Protein AF-A0A642C5P0-F1 (afdb_monomer_lite)

Structure (mmCIF, N/CA/C/O backbone):
data_AF-A0A642C5P0-F1
#
_entry.id   AF-A0A642C5P0-F1
#
loop_
_atom_site.group_PDB
_atom_site.id
_atom_site.type_symbol
_atom_site.label_atom_id
_atom_site.label_alt_id
_atom_site.label_comp_id
_atom_site.label_asym_id
_atom_site.label_entity_id
_atom_site.label_seq_id
_atom_site.pdbx_PDB_ins_code
_atom_site.Cartn_x
_atom_site.Cartn_y
_atom_site.Cartn_z
_atom_site.occupancy
_atom_site.B_iso_or_equiv
_atom_site.auth_seq_id
_atom_site.auth_comp_id
_atom_site.auth_asym_id
_atom_site.auth_atom_id
_atom_site.pdbx_PDB_model_num
ATOM 1 N N . SER A 1 1 ? 0.209 -13.883 17.498 1.00 39.22 1 SER A N 1
ATOM 2 C CA . SER A 1 1 ? -0.940 -13.313 18.229 1.00 39.22 1 SER A CA 1
ATOM 3 C C . SER A 1 1 ? -0.405 -12.380 19.302 1.00 39.22 1 SER A C 1
ATOM 5 O O . SER A 1 1 ? 0.458 -12.791 20.064 1.00 39.22 1 SER A O 1
ATOM 7 N N . ILE A 1 2 ? -0.845 -11.118 19.342 1.00 36.25 2 ILE A N 1
ATOM 8 C CA . ILE A 1 2 ? -0.625 -10.287 20.532 1.00 36.25 2 ILE A CA 1
ATOM 9 C C . ILE A 1 2 ? -1.697 -10.728 21.520 1.00 36.25 2 ILE A C 1
ATOM 11 O O . ILE A 1 2 ? -2.869 -10.404 21.349 1.00 36.25 2 ILE A O 1
ATOM 15 N N . THR A 1 3 ? -1.318 -11.522 22.512 1.00 39.06 3 THR A N 1
ATOM 16 C CA . THR A 1 3 ? -2.175 -11.730 23.674 1.00 39.06 3 THR A CA 1
ATOM 17 C C . THR A 1 3 ? -1.984 -10.494 24.541 1.00 39.06 3 THR A C 1
ATOM 19 O O . THR A 1 3 ? -0.989 -10.401 25.256 1.00 39.06 3 THR A O 1
ATOM 22 N N . LEU A 1 4 ? -2.885 -9.512 24.434 1.00 48.19 4 LEU A N 1
ATOM 23 C CA . LEU A 1 4 ? -3.001 -8.434 25.421 1.00 48.19 4 LEU A CA 1
ATOM 24 C C . LEU A 1 4 ? -3.432 -9.098 26.738 1.00 48.19 4 LEU A C 1
ATOM 26 O O . LEU A 1 4 ? -4.619 -9.179 27.035 1.00 48.19 4 LEU A O 1
ATOM 30 N N . LYS A 1 5 ? -2.477 -9.682 27.472 1.00 42.78 5 LYS A N 1
ATOM 31 C CA . LYS A 1 5 ? -2.730 -10.513 28.661 1.00 42.78 5 LYS A CA 1
ATOM 32 C C . LYS A 1 5 ? -3.413 -9.743 29.803 1.00 42.78 5 LYS A C 1
ATOM 34 O O . LYS A 1 5 ? -3.946 -10.384 30.706 1.00 42.78 5 LYS A O 1
ATOM 39 N N . ASP A 1 6 ? -3.484 -8.413 29.719 1.00 49.09 6 ASP A N 1
ATOM 40 C CA . ASP A 1 6 ? -3.749 -7.559 30.880 1.00 49.09 6 ASP A CA 1
ATOM 41 C C . ASP A 1 6 ? -4.979 -6.644 30.755 1.00 49.09 6 ASP A C 1
ATOM 43 O O . ASP A 1 6 ? -5.272 -5.890 31.681 1.00 49.09 6 ASP A O 1
ATOM 47 N N . LEU A 1 7 ? -5.750 -6.704 29.661 1.00 61.31 7 LEU A N 1
ATOM 48 C CA . LEU A 1 7 ? -6.973 -5.896 29.534 1.00 61.31 7 LEU A CA 1
ATOM 49 C C . LEU A 1 7 ? -8.180 -6.662 30.092 1.00 61.31 7 LEU A C 1
ATOM 51 O O . LEU A 1 7 ? -8.946 -7.297 29.368 1.00 61.31 7 LEU A O 1
ATOM 55 N N . LYS A 1 8 ? -8.316 -6.618 31.419 1.00 67.44 8 LYS A N 1
ATOM 56 C CA . LYS A 1 8 ? -9.476 -7.131 32.157 1.00 67.44 8 LYS A CA 1
ATOM 57 C C . LYS A 1 8 ? -10.321 -5.963 32.648 1.00 67.44 8 LYS A C 1
ATOM 59 O O . LYS A 1 8 ? -9.793 -4.989 33.175 1.00 67.44 8 LYS A O 1
ATOM 64 N N . PHE A 1 9 ? -11.637 -6.079 32.520 1.00 71.56 9 PHE A N 1
ATOM 65 C CA . PHE A 1 9 ? -12.572 -5.159 33.156 1.00 71.56 9 PHE A CA 1
ATOM 66 C C . PHE A 1 9 ? -13.732 -5.943 33.759 1.00 71.56 9 PHE A C 1
ATOM 68 O O . PHE A 1 9 ? -14.179 -6.949 33.209 1.00 71.56 9 PHE A O 1
ATOM 75 N N . VAL A 1 10 ? -14.225 -5.465 34.896 1.00 75.12 10 VAL A N 1
ATOM 76 C CA . VAL A 1 10 ? -15.425 -5.990 35.546 1.00 75.12 10 VAL A CA 1
ATOM 77 C C . VAL A 1 10 ? -16.519 -4.954 35.356 1.00 75.12 10 VAL A C 1
ATOM 79 O O . VAL A 1 10 ? -16.329 -3.780 35.666 1.00 75.12 10 VAL A O 1
ATOM 82 N N . THR A 1 11 ? -17.667 -5.368 34.823 1.00 75.00 11 THR A N 1
ATOM 83 C CA . THR A 1 11 ? -18.791 -4.458 34.594 1.00 75.00 11 THR A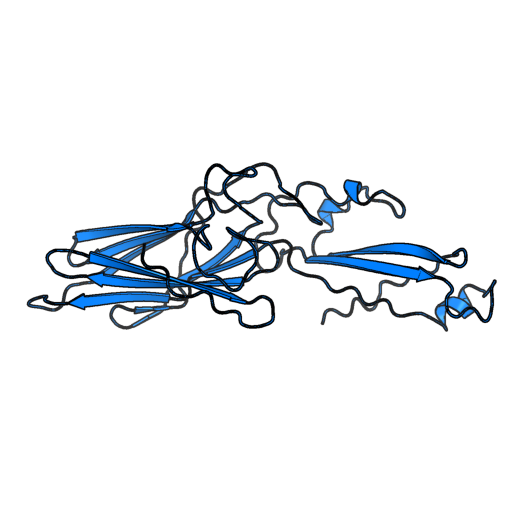 CA 1
ATOM 84 C C . THR A 1 11 ? -20.114 -5.080 35.010 1.00 75.00 11 THR A C 1
ATOM 86 O O . THR A 1 11 ? -20.328 -6.285 34.871 1.00 75.00 11 THR A O 1
ATOM 89 N N . LYS A 1 12 ? -21.019 -4.237 35.513 1.00 77.94 12 LYS A N 1
ATOM 90 C CA . LYS A 1 12 ? -22.416 -4.604 35.745 1.00 77.94 12 LYS A CA 1
ATOM 91 C C . LYS A 1 12 ? -23.184 -4.425 34.441 1.00 77.94 12 LYS A C 1
ATOM 93 O O . LYS A 1 12 ? -23.087 -3.381 33.797 1.00 77.94 12 LYS A O 1
ATOM 98 N N . TYR A 1 13 ? -24.001 -5.404 34.079 1.00 76.06 13 TYR A N 1
ATOM 99 C CA . TYR A 1 13 ? -24.817 -5.348 32.870 1.00 76.06 13 TYR A CA 1
ATOM 100 C C . TYR A 1 13 ? -26.277 -5.705 33.161 1.00 76.06 13 TYR A C 1
ATOM 102 O O . TYR A 1 13 ? -26.597 -6.322 34.172 1.00 76.06 13 TYR A O 1
ATOM 110 N N . LYS A 1 14 ? -27.172 -5.301 32.254 1.00 78.56 14 LYS A N 1
ATOM 111 C CA . LYS A 1 14 ? -28.553 -5.800 32.200 1.00 78.56 14 LYS A CA 1
ATOM 112 C C . LYS A 1 14 ? -28.615 -6.950 31.196 1.00 78.56 14 LYS A C 1
ATOM 114 O O . LYS A 1 14 ? -27.940 -6.877 30.169 1.00 78.56 14 LYS A O 1
ATOM 119 N N . THR A 1 15 ? -29.405 -7.984 31.470 1.00 79.38 15 THR A N 1
ATOM 120 C CA . THR A 1 15 ? -29.621 -9.107 30.543 1.00 79.38 15 THR A CA 1
ATOM 121 C C . THR A 1 15 ? -30.049 -8.599 29.167 1.00 79.38 15 THR A C 1
ATOM 123 O O . THR A 1 15 ? -30.800 -7.627 29.072 1.00 79.38 15 THR A O 1
ATOM 126 N N . ASN A 1 16 ? -29.550 -9.230 28.102 1.00 80.25 16 ASN A N 1
ATOM 127 C CA . ASN A 1 16 ? -29.759 -8.849 26.700 1.00 80.25 16 ASN A CA 1
ATOM 128 C C . ASN A 1 16 ? -29.191 -7.478 26.303 1.00 80.25 16 ASN A C 1
ATOM 130 O O . ASN A 1 16 ? -29.370 -7.043 25.161 1.00 80.25 16 ASN A O 1
ATOM 134 N N . ARG A 1 17 ? -28.455 -6.793 27.191 1.00 82.81 17 ARG A N 1
ATOM 135 C CA . ARG A 1 17 ? -27.724 -5.586 26.807 1.00 82.81 17 ARG A CA 1
ATOM 136 C C . ARG A 1 17 ? -26.622 -5.963 25.824 1.00 82.81 17 ARG A C 1
ATOM 138 O O . ARG A 1 17 ? -25.809 -6.848 26.082 1.00 82.81 17 ARG A O 1
ATOM 145 N N . THR A 1 18 ? -26.591 -5.244 24.711 1.00 84.25 18 THR A N 1
ATOM 146 C CA . THR A 1 18 ? -25.486 -5.287 23.759 1.00 84.25 18 THR A CA 1
ATOM 147 C C . THR A 1 18 ? -24.465 -4.208 24.120 1.00 84.25 18 THR A C 1
ATOM 149 O O . THR A 1 18 ? -24.857 -3.075 24.404 1.00 84.25 18 THR A O 1
ATOM 152 N N . LEU A 1 19 ? -23.178 -4.545 24.077 1.00 83.75 19 LEU A N 1
ATOM 153 C CA . LEU A 1 19 ? -22.081 -3.585 23.964 1.00 83.75 19 LEU A CA 1
ATOM 154 C C . LEU A 1 19 ? -21.285 -3.858 22.691 1.00 83.75 19 LEU A C 1
ATOM 156 O O . LEU A 1 19 ? -21.206 -4.997 22.232 1.00 83.75 19 LEU A O 1
ATOM 160 N N . GLU A 1 20 ? -20.665 -2.815 22.158 1.00 86.62 20 GLU A N 1
ATOM 161 C CA . GLU A 1 20 ? -19.636 -2.941 21.137 1.00 86.62 20 GLU A CA 1
ATOM 162 C C . GLU A 1 20 ? -18.280 -2.642 21.774 1.00 86.62 20 GLU A C 1
ATOM 164 O O . GLU A 1 20 ? -18.105 -1.626 22.449 1.00 86.62 20 GLU A O 1
ATOM 169 N N . ALA A 1 21 ? -17.344 -3.575 21.631 1.00 85.56 21 ALA A N 1
ATOM 170 C CA . ALA A 1 21 ? -15.976 -3.396 22.085 1.00 85.56 21 ALA A CA 1
ATOM 171 C C . ALA A 1 21 ? -15.113 -3.030 20.884 1.00 85.56 21 ALA A C 1
ATOM 173 O O . ALA A 1 21 ? -15.052 -3.792 19.922 1.00 85.56 21 ALA A O 1
ATOM 174 N N . HIS A 1 22 ? -14.429 -1.894 20.970 1.00 88.19 22 HIS A N 1
ATOM 175 C CA . HIS A 1 22 ? -13.486 -1.423 19.964 1.00 88.19 22 HIS A CA 1
ATOM 176 C C . HIS A 1 22 ? -12.061 -1.557 20.503 1.00 88.19 22 HIS A C 1
ATOM 178 O O . HIS A 1 22 ? -11.780 -1.165 21.637 1.00 88.19 22 HIS A O 1
ATOM 184 N N . VAL A 1 23 ? -11.157 -2.106 19.695 1.00 86.19 23 VAL A N 1
ATOM 185 C CA . VAL A 1 23 ? -9.745 -2.290 20.041 1.00 86.19 23 VAL A CA 1
ATOM 186 C C . VAL A 1 23 ? -8.896 -1.519 19.048 1.00 86.19 23 VAL A C 1
ATOM 188 O O . VAL A 1 23 ? -9.015 -1.709 17.839 1.00 86.19 23 VAL A O 1
ATOM 191 N N . VAL A 1 24 ? -8.009 -0.679 19.575 1.00 87.81 24 VAL A N 1
ATOM 192 C CA . VAL A 1 24 ? -7.016 0.067 18.803 1.00 87.81 24 VAL A CA 1
ATOM 193 C C . VAL A 1 24 ? -5.634 -0.284 19.328 1.00 87.81 24 VAL A C 1
ATOM 195 O O . VAL A 1 24 ? -5.377 -0.191 20.525 1.00 87.81 24 VAL A O 1
ATOM 198 N N . ILE A 1 25 ? -4.736 -0.680 18.432 1.00 85.88 25 ILE A N 1
ATOM 199 C CA . ILE A 1 25 ? -3.339 -0.997 18.749 1.00 85.88 25 ILE A CA 1
ATOM 200 C C . ILE A 1 25 ? -2.453 0.049 18.080 1.00 85.88 25 ILE A C 1
ATOM 202 O O . ILE A 1 25 ? -2.730 0.444 16.949 1.00 85.88 25 ILE A O 1
ATOM 206 N N . ASN A 1 26 ? -1.401 0.489 18.777 1.00 87.44 26 ASN A N 1
ATOM 207 C CA . ASN A 1 26 ? -0.462 1.533 18.337 1.00 87.44 26 ASN A CA 1
ATOM 208 C C . ASN A 1 26 ? -1.112 2.907 18.067 1.00 87.44 26 ASN A C 1
ATOM 210 O O . ASN A 1 26 ? -0.526 3.753 17.402 1.00 87.44 26 ASN A O 1
ATOM 214 N N . GLY A 1 27 ? -2.314 3.153 18.602 1.00 86.56 27 GLY A N 1
ATOM 215 C CA . GLY A 1 27 ? -3.077 4.385 18.379 1.00 86.56 27 GLY A CA 1
ATOM 216 C C . GLY A 1 27 ? -3.185 5.317 19.586 1.00 86.56 27 GLY A C 1
ATOM 217 O O . GLY A 1 27 ? -3.984 6.243 19.535 1.00 86.56 27 GLY A O 1
ATOM 218 N N . ASN A 1 28 ? -2.422 5.102 20.667 1.00 84.50 28 ASN A N 1
ATOM 219 C CA . ASN A 1 28 ? -2.623 5.770 21.969 1.00 84.50 28 ASN A CA 1
ATOM 220 C C . ASN A 1 28 ? -2.743 7.301 21.886 1.00 84.50 28 ASN A C 1
ATOM 222 O O . ASN A 1 28 ? -3.517 7.902 22.627 1.00 84.50 28 ASN A O 1
ATOM 226 N N . GLN A 1 29 ? -2.006 7.942 20.977 1.00 86.56 29 GLN A N 1
ATOM 227 C CA . GLN A 1 29 ? -2.064 9.394 20.793 1.00 86.56 29 GLN A CA 1
ATOM 228 C C . GLN A 1 29 ? -3.427 9.906 20.300 1.00 86.56 29 GLN A C 1
ATOM 230 O O . GLN A 1 29 ? -3.787 11.037 20.613 1.00 86.56 29 GLN A O 1
ATOM 235 N N . PHE A 1 30 ? -4.188 9.068 19.593 1.00 87.38 30 PHE A N 1
ATOM 236 C CA . PHE A 1 30 ? -5.521 9.363 19.058 1.00 87.38 30 PHE A CA 1
ATOM 237 C C . PHE A 1 30 ? -6.651 8.957 20.010 1.00 87.38 30 PHE A C 1
ATOM 239 O O . PHE A 1 30 ? -7.813 9.225 19.734 1.00 87.38 30 PHE A O 1
ATOM 246 N N . LEU A 1 31 ? -6.317 8.312 21.132 1.00 86.25 31 LEU A N 1
ATOM 247 C CA . LEU A 1 31 ? -7.282 7.897 22.154 1.00 86.25 31 LEU A CA 1
ATOM 248 C C . LEU A 1 31 ? -7.379 8.895 23.313 1.00 86.25 31 LEU A C 1
ATOM 250 O O . LEU A 1 31 ? -8.116 8.669 24.272 1.00 86.25 31 LEU A O 1
ATOM 254 N N . LYS A 1 32 ? -6.628 10.002 23.252 1.00 84.94 32 LYS A N 1
ATOM 255 C CA . LYS A 1 32 ? -6.706 11.063 24.257 1.00 84.94 32 LYS A CA 1
ATOM 256 C C . LYS A 1 32 ? -8.127 11.629 24.269 1.00 84.94 32 LYS A C 1
ATOM 258 O O . LYS A 1 32 ? -8.648 12.002 23.225 1.00 84.94 32 LYS A O 1
ATOM 263 N N . ASN A 1 33 ? -8.714 11.731 25.459 1.00 85.31 33 ASN A N 1
ATOM 264 C CA . ASN A 1 33 ? -10.063 12.259 25.695 1.00 85.31 33 ASN A CA 1
ATOM 265 C C . ASN A 1 33 ? -11.218 11.389 25.167 1.00 85.31 33 ASN A C 1
ATOM 267 O O . ASN A 1 33 ? -12.334 11.889 25.068 1.00 85.31 33 ASN A O 1
ATOM 271 N N . ILE A 1 34 ? -10.973 10.111 24.865 1.00 87.38 34 ILE A N 1
ATOM 272 C CA . ILE A 1 34 ? -12.045 9.138 24.628 1.00 87.38 34 ILE A CA 1
ATOM 273 C C . ILE A 1 34 ? -12.338 8.413 25.942 1.00 87.38 34 ILE A C 1
ATOM 275 O O . ILE A 1 34 ? -11.450 7.798 26.536 1.00 87.38 34 ILE A O 1
ATOM 279 N N . ASN A 1 35 ? -13.589 8.471 26.383 1.00 85.06 35 ASN A N 1
ATOM 280 C CA . ASN A 1 35 ? -14.072 7.814 27.587 1.00 85.06 35 ASN A CA 1
ATOM 281 C C . ASN A 1 35 ? -14.885 6.562 27.248 1.00 85.06 35 ASN A C 1
ATOM 283 O O . ASN A 1 35 ? -15.482 6.422 26.178 1.00 85.06 35 ASN A O 1
ATOM 287 N N . ILE A 1 36 ? -14.959 5.639 28.208 1.00 80.56 36 ILE A N 1
ATOM 288 C CA . ILE A 1 36 ? -15.874 4.501 28.110 1.00 80.56 36 ILE A CA 1
ATOM 289 C C . ILE A 1 36 ? -17.311 5.031 28.082 1.00 80.56 36 ILE A C 1
ATOM 291 O O . ILE A 1 36 ? -17.745 5.705 29.014 1.00 80.56 36 ILE A O 1
ATOM 295 N N . GLY A 1 37 ? -18.057 4.659 27.043 1.00 80.75 37 GLY A N 1
ATOM 296 C CA . GLY A 1 37 ? -19.442 5.087 26.839 1.00 80.75 37 GLY A CA 1
ATOM 297 C C . GLY A 1 37 ? -19.607 6.206 25.813 1.00 80.75 37 GLY A C 1
ATOM 298 O O . GLY A 1 37 ? -20.744 6.489 25.440 1.00 80.75 37 GLY A O 1
ATOM 299 N N . ASP A 1 38 ? -18.510 6.784 25.317 1.00 87.75 38 ASP A N 1
ATOM 300 C CA . ASP A 1 38 ? -18.563 7.704 24.185 1.00 87.75 38 ASP A CA 1
ATOM 301 C C . ASP A 1 38 ? -19.047 6.990 22.914 1.00 87.75 38 ASP A C 1
ATOM 303 O O . ASP A 1 38 ? -18.891 5.777 22.739 1.00 87.75 38 ASP A O 1
ATOM 307 N N . ALA A 1 39 ? -19.646 7.759 22.004 1.00 88.12 39 ALA A N 1
ATOM 308 C CA . ALA A 1 39 ? -20.067 7.249 20.706 1.00 88.12 39 ALA A CA 1
ATOM 309 C C . ALA A 1 39 ? -18.855 6.850 19.846 1.00 88.12 39 ALA A C 1
ATOM 311 O O . ALA A 1 39 ? -17.801 7.481 19.911 1.00 88.12 39 ALA A O 1
ATOM 312 N N . GLN A 1 40 ? -19.029 5.875 18.946 1.00 88.50 40 GLN A N 1
ATOM 313 C CA . GLN A 1 40 ? -17.989 5.455 17.992 1.00 88.50 40 GLN A CA 1
ATOM 314 C C . GLN A 1 40 ? -17.418 6.628 17.173 1.00 88.50 40 GLN A C 1
ATOM 316 O O . GLN A 1 40 ? -16.249 6.609 16.790 1.00 88.50 40 GLN A O 1
ATOM 321 N N . SER A 1 41 ? -18.205 7.677 16.920 1.00 88.31 41 SER A N 1
ATOM 322 C CA . SER A 1 41 ? -17.740 8.884 16.226 1.00 88.31 41 SER A CA 1
ATOM 323 C C . SER A 1 41 ? -16.601 9.604 16.956 1.00 88.31 41 SER A C 1
ATOM 325 O O . SER A 1 41 ? -15.753 10.192 16.291 1.00 88.31 41 SER A O 1
ATOM 327 N N . ALA A 1 42 ? -16.524 9.506 18.288 1.00 89.00 42 ALA A N 1
ATOM 328 C CA . ALA A 1 42 ? -15.397 10.023 19.061 1.00 89.00 42 ALA A CA 1
ATOM 329 C C . ALA A 1 42 ? -14.092 9.275 18.746 1.00 89.00 42 ALA A C 1
ATOM 331 O O . ALA A 1 42 ? -13.020 9.861 18.853 1.00 89.00 42 ALA A O 1
ATOM 332 N N . LEU A 1 43 ? -14.177 8.011 18.316 1.00 88.25 43 LEU A N 1
ATOM 333 C CA . LEU A 1 43 ? -13.036 7.216 17.866 1.00 88.25 43 LEU A CA 1
ATOM 334 C C . LEU A 1 43 ? -12.720 7.411 16.378 1.00 88.25 43 LEU A C 1
ATOM 336 O O . LEU A 1 43 ? -11.560 7.332 15.976 1.00 88.25 43 LEU A O 1
ATOM 340 N N . ASN A 1 44 ? -13.733 7.667 15.550 1.00 88.12 44 ASN A N 1
ATOM 341 C CA . ASN A 1 44 ? -13.584 7.776 14.099 1.00 88.12 44 ASN A CA 1
ATOM 342 C C . ASN A 1 44 ? -13.053 9.149 13.640 1.00 88.12 44 ASN A C 1
ATOM 344 O O . ASN A 1 44 ? -13.594 9.778 12.726 1.00 88.12 44 ASN A O 1
ATOM 348 N N . GLN A 1 45 ? -12.005 9.628 14.306 1.00 85.12 45 GLN A N 1
ATOM 349 C CA . GLN A 1 45 ? -11.340 10.886 13.989 1.00 85.12 45 GLN A CA 1
ATOM 350 C C . GLN A 1 45 ? -10.301 10.695 12.884 1.00 85.12 45 GLN A C 1
ATOM 352 O O . GLN A 1 45 ? -9.812 9.588 12.635 1.00 85.12 45 GLN A O 1
ATOM 357 N N . GLN A 1 46 ? -9.951 11.802 12.230 1.00 88.50 46 GLN A N 1
ATOM 358 C CA . GLN A 1 46 ? -8.849 11.819 11.282 1.00 88.50 46 GLN A CA 1
ATOM 359 C C . GLN A 1 46 ? -7.528 11.527 11.998 1.00 88.50 46 GLN A C 1
ATOM 361 O O . GLN A 1 46 ? -7.195 12.153 13.004 1.00 88.50 46 GLN A O 1
ATOM 366 N N . ILE A 1 47 ? -6.753 10.621 11.420 1.00 90.19 47 ILE A N 1
ATOM 367 C CA . ILE A 1 47 ? -5.383 10.310 11.820 1.00 90.19 47 ILE A CA 1
ATOM 368 C C . ILE A 1 47 ? -4.423 10.750 10.720 1.00 90.19 47 ILE A C 1
ATOM 370 O O . ILE A 1 47 ? -4.794 10.800 9.549 1.00 90.19 47 ILE A O 1
ATOM 374 N N . SER A 1 48 ? -3.194 11.080 11.100 1.00 88.69 48 SER A N 1
ATOM 375 C CA . SER A 1 48 ? -2.117 11.437 10.177 1.00 88.69 48 SER A CA 1
ATOM 376 C C . SER A 1 48 ? -0.801 10.844 10.678 1.00 88.69 48 SER A C 1
ATOM 378 O O . SER A 1 48 ? -0.604 10.722 11.891 1.00 88.69 48 SER A O 1
ATOM 380 N N . GLY A 1 49 ? 0.095 10.471 9.765 1.00 83.44 49 GLY A N 1
ATOM 381 C CA . GLY A 1 49 ? 1.342 9.782 10.114 1.00 83.44 49 GLY A CA 1
ATOM 382 C C . GLY A 1 49 ? 1.124 8.308 10.473 1.00 83.44 49 GLY A C 1
ATOM 383 O O . GLY A 1 49 ? 0.228 7.681 9.928 1.00 83.44 49 GLY A O 1
ATOM 384 N N . CYS A 1 50 ? 1.958 7.731 11.351 1.00 87.38 50 CYS A N 1
ATOM 385 C CA . CYS A 1 50 ? 1.901 6.305 11.737 1.00 87.38 50 CYS A CA 1
ATOM 386 C C . CYS A 1 50 ? 2.044 5.319 10.558 1.00 87.38 50 CYS A C 1
ATOM 388 O O . CYS A 1 50 ? 1.479 4.226 10.571 1.00 87.38 50 CYS A O 1
ATOM 390 N N . LEU A 1 51 ? 2.820 5.710 9.542 1.00 88.62 51 LEU A N 1
ATOM 391 C CA . LEU A 1 51 ? 3.082 4.950 8.312 1.00 88.62 51 LEU A CA 1
ATOM 392 C C . LEU A 1 51 ? 4.508 4.366 8.276 1.00 88.62 51 LEU A C 1
ATOM 394 O O . LEU A 1 51 ? 5.081 4.161 7.207 1.00 88.62 51 LEU A O 1
ATOM 398 N N . SER A 1 52 ? 5.093 4.097 9.446 1.00 87.19 52 SER A N 1
ATOM 399 C CA . SER A 1 52 ? 6.285 3.255 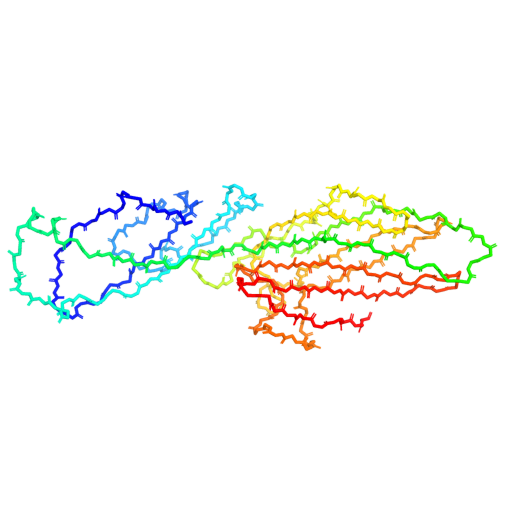9.599 1.00 87.19 52 SER A CA 1
ATOM 400 C C . SER A 1 52 ? 5.889 1.879 10.134 1.00 87.19 52 SER A C 1
ATOM 402 O O . SER A 1 52 ? 4.886 1.741 10.834 1.00 87.19 52 SER A O 1
ATOM 404 N N . ALA A 1 53 ? 6.675 0.849 9.810 1.00 84.75 53 ALA A N 1
ATOM 405 C CA . ALA A 1 53 ? 6.343 -0.548 10.106 1.00 84.75 53 ALA A CA 1
ATOM 406 C C . ALA A 1 53 ? 6.068 -0.828 11.600 1.00 84.75 53 ALA A C 1
ATOM 408 O O . ALA A 1 53 ? 5.259 -1.693 11.931 1.00 84.75 53 ALA A O 1
ATOM 409 N N . ASP A 1 54 ? 6.716 -0.084 12.495 1.00 85.31 54 ASP A N 1
ATOM 410 C CA . ASP A 1 54 ? 6.590 -0.164 13.952 1.00 85.31 54 ASP A CA 1
ATOM 411 C C . ASP A 1 54 ? 5.456 0.700 14.535 1.00 85.31 54 ASP A C 1
ATOM 413 O O . ASP A 1 54 ? 5.063 0.501 15.683 1.00 85.31 54 ASP A O 1
ATOM 417 N N . GLN A 1 55 ? 4.888 1.618 13.748 1.00 89.75 55 GLN A N 1
ATOM 418 C CA . GLN A 1 55 ? 3.837 2.549 14.180 1.00 89.75 55 GLN A CA 1
ATOM 419 C C . GLN A 1 55 ? 2.460 2.250 13.581 1.00 89.75 55 GLN A C 1
ATOM 421 O O . GLN A 1 55 ? 1.495 2.936 13.916 1.00 89.75 55 GLN A O 1
ATOM 426 N N . LEU A 1 56 ? 2.341 1.236 12.716 1.00 89.62 56 LEU A N 1
ATOM 427 C CA . LEU A 1 56 ? 1.078 0.927 12.045 1.00 89.62 56 LEU A CA 1
ATOM 428 C C . LEU A 1 56 ? -0.040 0.657 13.055 1.00 89.62 56 LEU A C 1
ATOM 430 O O . LEU A 1 56 ? 0.048 -0.258 13.882 1.00 89.62 56 LEU A O 1
ATOM 434 N N . ILE A 1 57 ? -1.120 1.422 12.919 1.00 91.44 57 ILE A N 1
ATOM 435 C CA . ILE A 1 57 ? -2.322 1.279 13.736 1.00 91.44 57 ILE A CA 1
ATOM 436 C C . ILE A 1 57 ? -3.101 0.053 13.271 1.00 91.44 57 ILE A C 1
ATOM 438 O O . ILE A 1 57 ? -3.228 -0.207 12.068 1.00 91.44 57 ILE A O 1
ATOM 442 N N . LYS A 1 58 ? -3.649 -0.683 14.238 1.00 89.81 58 LYS A N 1
ATOM 443 C CA . LYS A 1 58 ? -4.636 -1.735 13.982 1.00 89.81 58 LYS A CA 1
ATOM 444 C C . LYS A 1 58 ? -5.938 -1.402 14.675 1.00 89.81 58 LYS A C 1
ATOM 446 O O . LYS A 1 58 ? -5.918 -0.885 15.791 1.00 89.81 58 LYS A O 1
ATOM 451 N N . TYR A 1 59 ? -7.037 -1.754 14.031 1.00 90.62 59 TYR A N 1
ATOM 452 C CA . TYR A 1 59 ? -8.379 -1.553 14.544 1.00 90.62 59 TYR A CA 1
ATOM 453 C C . TYR A 1 59 ? -9.217 -2.816 14.370 1.00 90.62 59 TYR A C 1
ATOM 455 O O . TYR A 1 59 ? -9.033 -3.576 13.419 1.00 90.62 59 TYR A O 1
ATOM 463 N N . GLY A 1 60 ? -10.144 -3.029 15.295 1.00 88.06 60 GLY A N 1
ATOM 464 C CA . GLY A 1 60 ? -11.218 -3.994 15.147 1.00 88.06 60 GLY A CA 1
ATOM 465 C C . GLY A 1 60 ? -12.305 -3.766 16.182 1.00 88.06 60 GLY A C 1
ATOM 466 O O . GLY A 1 60 ? -12.064 -3.148 17.223 1.00 88.06 60 GLY A O 1
ATOM 467 N N . SER A 1 61 ? -13.497 -4.286 15.913 1.00 90.06 61 SER A N 1
ATOM 468 C CA . SER A 1 61 ? -14.589 -4.294 16.879 1.00 90.06 61 SER A CA 1
ATOM 469 C C . SER A 1 61 ? -15.266 -5.656 16.973 1.00 90.06 61 SER A C 1
ATOM 471 O O . SER A 1 61 ? -15.092 -6.534 16.125 1.00 90.06 61 SER A O 1
ATOM 473 N N . THR A 1 62 ? -15.995 -5.870 18.065 1.00 88.12 62 THR A N 1
ATOM 474 C CA . THR A 1 62 ? -16.868 -7.032 18.220 1.00 88.12 62 THR A CA 1
ATOM 475 C C . THR A 1 62 ? -18.098 -6.675 19.037 1.00 88.12 62 THR A C 1
ATOM 477 O O . THR A 1 62 ? -18.054 -5.838 19.944 1.00 88.12 62 THR A O 1
ATOM 480 N N . ARG A 1 63 ? -19.203 -7.355 18.740 1.00 88.75 63 ARG A N 1
ATOM 481 C CA . ARG A 1 63 ? -20.465 -7.198 19.454 1.00 88.75 63 ARG A CA 1
ATOM 482 C C . ARG A 1 63 ? -20.550 -8.216 20.585 1.00 88.75 63 ARG A C 1
ATOM 484 O O . ARG A 1 63 ? -20.523 -9.422 20.353 1.00 88.75 63 ARG A O 1
ATOM 491 N N . ILE A 1 64 ? -20.729 -7.726 21.804 1.00 83.50 64 ILE A N 1
ATOM 492 C CA . ILE A 1 64 ? -20.909 -8.536 23.007 1.00 83.50 64 ILE A CA 1
ATOM 493 C C . ILE A 1 64 ? -22.378 -8.451 23.408 1.00 83.50 64 ILE A C 1
ATOM 495 O O . ILE A 1 64 ? -22.909 -7.363 23.626 1.00 83.50 64 ILE A O 1
ATOM 499 N N . VAL A 1 65 ? -23.044 -9.599 23.520 1.00 82.88 65 VAL A N 1
ATOM 500 C CA . VAL A 1 65 ? -24.408 -9.682 24.056 1.00 82.88 65 VAL A CA 1
ATOM 501 C C . VAL A 1 65 ? -24.331 -10.324 25.425 1.00 82.88 65 VAL A C 1
ATOM 503 O O . VAL A 1 65 ? -23.981 -11.496 25.544 1.00 82.88 65 VAL A O 1
ATOM 506 N N . PHE A 1 66 ? -24.655 -9.559 26.461 1.00 78.62 66 PHE A N 1
ATOM 507 C CA . PHE A 1 66 ? -24.612 -10.086 27.811 1.00 78.62 66 PHE A CA 1
ATOM 508 C C . PHE A 1 66 ? -25.854 -10.899 28.156 1.00 78.62 66 PHE A C 1
ATOM 510 O O . PHE A 1 66 ? -26.981 -10.531 27.821 1.00 78.62 66 PHE A O 1
ATOM 517 N N . GLY A 1 67 ? -25.634 -11.953 28.937 1.00 68.25 67 GLY A N 1
ATOM 518 C CA . GLY A 1 67 ? -26.699 -12.615 29.667 1.00 68.25 67 GLY A CA 1
ATOM 519 C C . GLY A 1 67 ? -27.436 -13.732 28.937 1.00 68.25 67 GLY A C 1
ATOM 520 O O . GLY A 1 67 ? -28.574 -14.014 29.296 1.00 68.25 67 GLY A O 1
ATOM 521 N N . LYS A 1 68 ? -26.811 -14.369 27.939 1.00 65.31 68 LYS A N 1
ATOM 522 C CA . LYS A 1 68 ? -27.372 -15.593 27.344 1.00 65.31 68 LYS A CA 1
ATOM 523 C C . LYS A 1 68 ? -27.293 -16.805 28.288 1.00 65.31 68 LYS A C 1
ATOM 525 O O . LYS A 1 68 ? -28.188 -17.634 28.235 1.00 65.31 68 LYS A O 1
ATOM 530 N N . ASP A 1 69 ? -26.324 -16.822 29.213 1.00 59.56 69 ASP A N 1
ATOM 531 C CA . ASP A 1 69 ? -26.051 -17.940 30.136 1.00 59.56 69 ASP A CA 1
ATOM 532 C C . ASP A 1 69 ? -25.881 -17.462 31.601 1.00 59.56 69 ASP A C 1
ATOM 534 O O . ASP A 1 69 ? -24.835 -17.654 32.221 1.00 59.56 69 ASP A O 1
ATOM 538 N N . ILE A 1 70 ? -26.873 -16.759 32.171 1.00 62.34 70 ILE A N 1
ATOM 539 C CA . ILE A 1 70 ? -26.784 -16.259 33.562 1.00 62.34 70 ILE A CA 1
ATOM 540 C C . ILE A 1 70 ? -27.267 -17.322 34.552 1.00 62.34 70 ILE A C 1
ATOM 542 O O . ILE A 1 70 ? -28.458 -17.609 34.622 1.00 62.34 70 ILE A O 1
ATOM 546 N N . THR A 1 71 ? -26.364 -17.823 35.395 1.00 65.00 71 THR A N 1
ATOM 547 C CA . THR A 1 71 ? -26.701 -18.663 36.562 1.00 65.00 71 THR A CA 1
ATOM 548 C C . THR A 1 71 ? -26.773 -17.869 37.872 1.00 65.00 71 THR A C 1
ATOM 550 O O . THR A 1 71 ? -27.473 -18.271 38.797 1.00 65.00 71 THR A O 1
ATOM 553 N N . ASN A 1 72 ? -26.101 -16.713 37.957 1.00 67.75 72 ASN A N 1
ATOM 554 C CA . ASN A 1 72 ? -26.125 -15.814 39.113 1.00 67.75 72 ASN A CA 1
ATOM 555 C C . ASN A 1 72 ? -26.207 -14.350 38.651 1.00 67.75 72 ASN A C 1
ATOM 557 O O . ASN A 1 72 ? -25.306 -13.853 37.981 1.00 67.75 72 ASN A O 1
ATOM 561 N N . SER A 1 73 ? -27.286 -13.656 39.021 1.00 70.38 73 SER A N 1
ATOM 562 C CA . SER A 1 73 ? -27.559 -12.280 38.574 1.00 70.38 73 SER A CA 1
ATOM 563 C C . SER A 1 73 ? -26.784 -11.204 39.353 1.00 70.38 73 SER A C 1
ATOM 565 O O . SER A 1 73 ? -26.761 -10.050 38.928 1.00 70.38 73 SER A O 1
ATOM 567 N N . TYR A 1 74 ? -26.138 -11.562 40.472 1.00 74.81 74 TYR A N 1
ATOM 568 C CA . TYR A 1 74 ? -25.425 -10.623 41.351 1.00 74.81 74 TYR A CA 1
ATOM 569 C C . TYR A 1 74 ? -24.127 -11.220 41.933 1.00 74.81 74 TYR A C 1
ATOM 571 O O . TYR A 1 74 ? -23.971 -11.285 43.155 1.00 74.81 74 TYR A O 1
ATOM 579 N N . PRO A 1 75 ? -23.173 -11.675 41.099 1.00 77.50 75 PRO A N 1
ATOM 580 C CA . PRO A 1 75 ? -21.890 -12.151 41.601 1.00 77.50 75 PRO A CA 1
ATOM 581 C C . PRO A 1 75 ? -21.106 -11.002 42.256 1.00 77.50 75 PRO A C 1
ATOM 583 O O . PRO A 1 75 ? -21.166 -9.852 41.811 1.00 77.50 75 PRO A O 1
ATOM 586 N N . SER A 1 76 ? -20.336 -11.310 43.304 1.00 82.88 76 SER A N 1
ATOM 587 C CA . SER A 1 76 ? -19.342 -10.368 43.828 1.00 82.88 76 SER A CA 1
ATOM 588 C C . SER A 1 76 ? -18.222 -10.149 42.794 1.00 82.88 76 SER A C 1
ATOM 590 O O . SER A 1 76 ? -18.013 -11.016 41.939 1.00 82.88 76 SER A O 1
ATOM 592 N N . PRO A 1 77 ? -17.461 -9.038 42.860 1.00 80.75 77 PRO A N 1
ATOM 593 C CA . PRO A 1 77 ? -16.336 -8.806 41.950 1.00 80.75 77 PRO A CA 1
ATOM 594 C C . PRO A 1 77 ? -15.348 -9.979 41.895 1.00 80.75 77 PRO A C 1
ATOM 596 O O . PRO A 1 77 ? -15.003 -10.425 40.809 1.00 80.75 77 PRO A O 1
ATOM 599 N N . SER A 1 78 ? -15.000 -10.564 43.046 1.00 84.31 78 SER A N 1
ATOM 600 C CA . SER A 1 78 ? -14.114 -11.736 43.117 1.00 84.31 78 SER A CA 1
ATOM 601 C C . SER A 1 78 ? -14.691 -12.967 42.403 1.00 84.31 78 SER A C 1
ATOM 603 O O . SER A 1 78 ? -13.967 -13.687 41.716 1.00 84.31 78 SER A O 1
ATOM 605 N N . VAL A 1 79 ? -16.005 -13.204 42.506 1.00 82.94 79 VAL A N 1
ATOM 606 C CA . VAL A 1 79 ? -16.661 -14.291 41.760 1.00 82.94 79 VAL A CA 1
ATOM 607 C C . VAL A 1 79 ? -16.625 -14.007 40.257 1.00 82.94 79 VAL A C 1
ATOM 609 O O . VAL A 1 79 ? -16.353 -14.921 39.485 1.00 82.94 79 VAL A O 1
ATOM 612 N N . ALA A 1 80 ? -16.854 -12.762 39.832 1.00 79.50 80 ALA A N 1
ATOM 613 C CA . ALA A 1 80 ? -16.797 -12.383 38.421 1.00 79.50 80 ALA A CA 1
ATOM 614 C C . ALA A 1 80 ? -15.376 -12.502 37.835 1.00 79.50 80 ALA A C 1
ATOM 616 O O . ALA A 1 80 ? -15.213 -12.997 36.722 1.00 79.50 80 ALA A O 1
ATOM 617 N N . GLU A 1 81 ? -14.348 -12.110 38.589 1.00 79.44 81 GLU A N 1
ATOM 618 C CA . GLU A 1 81 ? -12.940 -12.222 38.183 1.00 79.44 81 GLU A CA 1
ATOM 619 C C . GLU A 1 81 ? -12.502 -13.677 37.984 1.00 79.44 81 GLU A C 1
ATOM 621 O O . GLU A 1 81 ? -11.803 -13.985 37.018 1.00 79.44 81 GLU A O 1
ATOM 626 N N . ASN A 1 82 ? -12.961 -14.576 38.858 1.00 82.25 82 ASN A N 1
ATOM 627 C CA . ASN A 1 82 ? -12.683 -16.010 38.762 1.00 82.25 82 ASN A CA 1
ATOM 628 C C . ASN A 1 82 ? -13.518 -16.727 37.684 1.00 82.25 82 ASN A C 1
ATOM 630 O O . ASN A 1 82 ? -13.216 -17.865 37.338 1.00 82.25 82 ASN A O 1
ATOM 634 N N . ASN A 1 83 ? -14.545 -16.071 37.133 1.00 78.12 83 ASN A N 1
ATOM 635 C CA . ASN A 1 83 ? -15.426 -16.603 36.086 1.00 78.12 83 ASN A CA 1
ATOM 636 C C . ASN A 1 83 ? -15.415 -15.700 34.844 1.00 78.12 83 ASN A C 1
ATOM 638 O O . ASN A 1 83 ? -16.454 -15.309 34.308 1.00 78.12 83 ASN A O 1
ATOM 642 N N . SER A 1 84 ? -14.217 -15.326 34.395 1.00 75.25 84 SER A N 1
ATOM 643 C CA . SER A 1 84 ? -14.047 -14.413 33.269 1.00 75.25 84 SER A CA 1
ATOM 644 C C . SER A 1 84 ? -14.536 -15.013 31.948 1.00 75.25 84 SER A C 1
ATOM 646 O O . SER A 1 84 ? -14.220 -16.156 31.619 1.00 75.25 84 SER A O 1
ATOM 648 N N . THR A 1 85 ? -15.211 -14.201 31.135 1.00 76.06 85 THR A N 1
ATOM 649 C CA . THR A 1 85 ? -15.493 -14.527 29.731 1.00 76.06 85 THR A CA 1
ATOM 650 C C . THR A 1 85 ? -14.400 -13.948 28.841 1.00 76.06 85 THR A C 1
ATOM 652 O O . THR A 1 85 ? -14.063 -12.770 28.952 1.00 76.06 85 THR A O 1
ATOM 655 N N . THR A 1 86 ? -13.862 -14.760 27.932 1.00 76.56 86 THR A N 1
ATOM 656 C CA . THR A 1 86 ? -12.901 -14.277 26.934 1.00 76.56 86 THR A CA 1
ATOM 657 C C . THR A 1 86 ? -13.645 -13.684 25.746 1.00 76.56 86 THR A C 1
ATOM 659 O O . THR A 1 86 ? -14.493 -14.342 25.147 1.00 76.56 86 THR A O 1
ATOM 662 N N . ILE A 1 87 ? -13.301 -12.450 25.382 1.00 76.69 87 ILE A N 1
ATOM 663 C CA . ILE A 1 87 ? -13.821 -11.771 24.196 1.00 76.69 87 ILE A CA 1
ATOM 664 C C . ILE A 1 87 ? -12.707 -11.729 23.155 1.00 76.69 87 ILE A C 1
ATOM 666 O O . ILE A 1 87 ? -11.644 -11.160 23.395 1.00 76.69 87 ILE A O 1
ATOM 670 N N . LEU A 1 88 ? -12.952 -12.329 21.991 1.00 78.62 88 LEU A N 1
ATOM 671 C CA . LEU A 1 88 ? -12.029 -12.266 20.865 1.00 78.62 88 LEU A CA 1
ATOM 672 C C . LEU A 1 88 ? -12.398 -11.087 19.959 1.00 78.62 88 LEU A C 1
ATOM 674 O O . LEU A 1 88 ? -13.505 -11.034 19.425 1.00 78.62 88 LEU A O 1
ATOM 678 N N . VAL A 1 89 ? -11.446 -10.178 19.748 1.00 81.00 89 VAL A N 1
ATOM 679 C CA . VAL A 1 89 ? -11.563 -9.082 18.778 1.00 81.00 89 VAL A CA 1
ATOM 680 C C . VAL A 1 89 ? -10.535 -9.309 17.679 1.00 81.00 89 VAL A C 1
ATOM 682 O O . VAL A 1 89 ? -9.331 -9.318 17.939 1.00 81.00 89 VAL A O 1
ATOM 685 N N . LYS A 1 90 ? -11.006 -9.527 16.450 1.00 83.00 90 LYS A N 1
ATOM 686 C CA . LYS A 1 90 ? -10.129 -9.563 15.276 1.00 83.00 90 LYS A CA 1
ATOM 687 C C . LYS A 1 90 ? -9.783 -8.131 14.902 1.00 83.00 90 LYS A C 1
ATOM 689 O O . LYS A 1 90 ? -10.675 -7.296 14.836 1.00 83.00 90 LYS A O 1
ATOM 694 N N . VAL A 1 91 ? -8.503 -7.867 14.668 1.00 83.94 91 VAL A N 1
ATOM 695 C CA . VAL A 1 91 ? -8.009 -6.543 14.285 1.00 83.94 91 VAL A CA 1
ATOM 696 C C . VAL A 1 91 ? -7.273 -6.627 12.956 1.00 83.94 91 VAL A C 1
ATOM 698 O O . VAL A 1 91 ? -6.571 -7.608 12.700 1.00 83.94 91 VAL A O 1
ATOM 701 N N . SER A 1 92 ? -7.387 -5.571 12.160 1.00 86.12 92 SER A N 1
ATOM 702 C CA . SER A 1 92 ? -6.711 -5.409 10.873 1.00 86.12 92 SER A CA 1
ATOM 703 C C . SER A 1 92 ? -5.906 -4.115 10.867 1.00 86.12 92 SER A C 1
ATOM 705 O O . SER A 1 92 ? -6.166 -3.209 11.660 1.00 86.12 92 SER A O 1
ATOM 707 N N . HIS A 1 93 ? -4.897 -4.028 10.001 1.00 90.12 93 HIS A N 1
ATOM 708 C CA . HIS A 1 93 ? -4.174 -2.775 9.801 1.00 90.12 93 HIS A CA 1
ATOM 709 C C . HIS A 1 93 ? -5.109 -1.703 9.235 1.00 90.12 93 HIS A C 1
ATOM 711 O O . HIS A 1 93 ? -5.915 -1.985 8.357 1.00 90.12 93 HIS A O 1
ATOM 717 N N . VAL A 1 94 ? -4.987 -0.472 9.731 1.00 91.06 94 VAL A N 1
ATOM 718 C CA . VAL A 1 94 ? -5.746 0.672 9.198 1.00 91.06 94 VAL A CA 1
ATOM 719 C C . VAL A 1 94 ? -5.108 1.199 7.907 1.00 91.06 94 VAL A C 1
ATOM 721 O O . VAL A 1 94 ? -5.798 1.662 7.006 1.00 91.06 94 VAL A O 1
ATOM 724 N N . ALA A 1 95 ? -3.783 1.109 7.794 1.00 91.94 95 ALA A N 1
ATOM 725 C CA . ALA A 1 95 ? -3.054 1.424 6.569 1.00 91.94 95 ALA A CA 1
ATOM 726 C C . ALA A 1 95 ? -2.959 0.204 5.637 1.00 91.94 95 ALA A C 1
ATOM 728 O O . ALA A 1 95 ? -3.057 -0.945 6.074 1.00 91.94 95 ALA A O 1
ATOM 729 N N . ALA A 1 96 ? -2.744 0.473 4.354 1.00 92.12 96 ALA A N 1
ATOM 730 C CA . ALA A 1 96 ? -2.304 -0.485 3.354 1.00 92.12 96 ALA A CA 1
ATOM 731 C C . ALA A 1 96 ? -0.773 -0.594 3.353 1.00 92.12 96 ALA A C 1
ATOM 733 O O . ALA A 1 96 ? -0.065 0.368 3.672 1.00 92.12 96 ALA A O 1
ATOM 734 N N . ARG A 1 97 ? -0.260 -1.748 2.924 1.00 92.94 97 ARG A N 1
ATOM 735 C CA . ARG A 1 97 ? 1.156 -1.959 2.607 1.00 92.94 97 ARG A CA 1
ATOM 736 C C . ARG A 1 97 ? 1.318 -2.095 1.098 1.00 92.94 97 ARG A C 1
ATOM 738 O O . ARG A 1 97 ? 0.589 -2.858 0.479 1.00 92.94 97 ARG A O 1
ATOM 745 N N . LEU A 1 98 ? 2.283 -1.397 0.517 1.00 93.38 98 LEU A N 1
ATOM 746 C CA . LEU A 1 98 ? 2.622 -1.491 -0.898 1.00 93.38 98 LEU A CA 1
ATOM 747 C C . LEU A 1 98 ? 4.069 -1.951 -1.022 1.00 93.38 98 LEU A C 1
ATOM 749 O O . LEU A 1 98 ? 4.974 -1.249 -0.577 1.00 93.38 98 LEU A O 1
ATOM 753 N N . ASP A 1 99 ? 4.273 -3.113 -1.623 1.00 92.50 99 ASP A N 1
ATOM 754 C CA . ASP A 1 99 ? 5.584 -3.681 -1.901 1.00 92.50 99 ASP A CA 1
ATOM 755 C C . ASP A 1 99 ? 5.823 -3.607 -3.406 1.00 92.50 99 ASP A C 1
ATOM 757 O O . ASP A 1 99 ? 5.102 -4.229 -4.179 1.00 92.50 99 ASP A O 1
ATOM 761 N N . PHE A 1 100 ? 6.840 -2.863 -3.837 1.00 93.50 100 PHE A N 1
ATOM 762 C CA . PHE A 1 100 ? 7.353 -3.006 -5.193 1.00 93.50 100 PHE A CA 1
ATOM 763 C C . PHE A 1 100 ? 8.375 -4.140 -5.157 1.00 93.50 100 PHE A C 1
ATOM 765 O O . PHE A 1 100 ? 9.496 -3.974 -4.676 1.00 93.50 100 PHE A O 1
ATOM 772 N N . SER A 1 101 ? 7.962 -5.335 -5.561 1.00 91.56 101 SER A N 1
ATOM 773 C CA . SER A 1 101 ? 8.776 -6.537 -5.381 1.00 91.56 101 SER A CA 1
ATOM 774 C C . SER A 1 101 ? 9.716 -6.789 -6.546 1.00 91.56 101 SER A C 1
ATOM 776 O O . SER A 1 101 ? 10.786 -7.362 -6.333 1.00 91.56 101 SER A O 1
ATOM 778 N N . GLN A 1 102 ? 9.349 -6.361 -7.758 1.00 92.56 102 GLN A N 1
ATOM 779 C CA . GLN A 1 102 ? 10.105 -6.698 -8.958 1.00 92.56 102 GLN A CA 1
ATOM 780 C C . GLN A 1 102 ? 9.965 -5.675 -10.081 1.00 92.56 102 GLN A C 1
ATOM 782 O O . GLN A 1 102 ? 8.861 -5.256 -10.426 1.00 92.56 102 GLN A O 1
ATOM 787 N N . PHE A 1 103 ? 11.092 -5.365 -10.712 1.00 93.44 103 PHE A N 1
ATOM 788 C CA . PHE A 1 103 ? 11.159 -4.634 -11.967 1.00 93.44 103 PHE A CA 1
ATOM 789 C C . PHE A 1 103 ? 12.021 -5.400 -12.969 1.00 93.44 103 PHE A C 1
ATOM 791 O O . PHE A 1 103 ? 13.189 -5.663 -12.689 1.00 93.44 103 PHE A O 1
ATOM 798 N N . ASP A 1 104 ? 11.466 -5.711 -14.136 1.00 93.75 104 A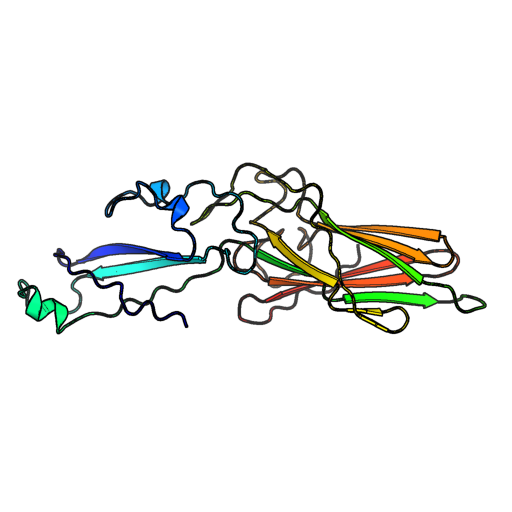SP A N 1
ATOM 799 C CA . ASP A 1 104 ? 12.159 -6.456 -15.186 1.00 93.75 104 ASP A CA 1
ATOM 800 C C . ASP A 1 104 ? 12.133 -5.719 -16.518 1.00 93.75 104 ASP A C 1
ATOM 802 O O . ASP A 1 104 ? 11.110 -5.161 -16.917 1.00 93.75 104 ASP A O 1
ATOM 806 N N . VAL A 1 105 ? 13.240 -5.811 -17.254 1.00 94.31 105 VAL A N 1
ATOM 807 C CA . VAL A 1 105 ? 13.330 -5.344 -18.638 1.00 94.31 105 VAL A CA 1
ATOM 808 C C . VAL A 1 105 ? 13.768 -6.487 -19.551 1.00 94.31 105 VAL A C 1
ATOM 810 O O . VAL A 1 105 ? 14.861 -7.037 -19.410 1.00 94.31 105 VAL A O 1
ATOM 813 N N . THR A 1 106 ? 12.933 -6.806 -20.533 1.00 95.00 106 THR A N 1
ATOM 814 C CA . THR A 1 106 ? 13.246 -7.693 -21.654 1.00 95.00 106 THR A CA 1
ATOM 815 C C . THR A 1 106 ? 13.683 -6.863 -22.851 1.00 95.00 106 THR A C 1
ATOM 817 O O . THR A 1 106 ? 12.955 -5.988 -23.313 1.00 95.00 106 THR A O 1
ATOM 820 N N . LEU A 1 107 ? 14.853 -7.168 -23.400 1.00 93.88 107 LEU A N 1
ATOM 821 C CA . LEU A 1 107 ? 15.420 -6.477 -24.556 1.00 93.88 107 LEU A CA 1
ATOM 822 C C . LEU A 1 107 ? 15.259 -7.353 -25.802 1.00 93.88 107 LEU A C 1
ATOM 824 O O . LEU A 1 107 ? 15.633 -8.525 -25.786 1.00 93.88 107 LEU A O 1
ATOM 828 N N . LYS A 1 108 ? 14.700 -6.807 -26.889 1.00 93.50 108 LYS A N 1
ATOM 829 C CA . LYS A 1 108 ? 14.482 -7.541 -28.149 1.00 93.50 108 LYS A CA 1
ATOM 830 C C . LYS A 1 108 ? 14.990 -6.762 -29.358 1.00 93.50 108 LYS A C 1
ATOM 832 O O . LYS A 1 108 ? 14.667 -5.591 -29.537 1.00 93.50 108 LYS A O 1
ATOM 837 N N . GLY A 1 109 ? 15.727 -7.445 -30.235 1.00 91.00 109 GLY A N 1
ATOM 838 C CA . GLY A 1 109 ? 16.140 -6.906 -31.537 1.00 91.00 109 GLY A CA 1
ATOM 839 C C . GLY A 1 109 ? 17.258 -5.860 -31.489 1.00 91.00 109 GLY A C 1
ATOM 840 O O . GLY A 1 109 ? 17.421 -5.119 -32.455 1.00 91.00 109 GLY A O 1
ATOM 841 N N . PHE A 1 110 ? 18.011 -5.781 -30.390 1.00 91.00 110 PHE A N 1
ATOM 842 C CA . PHE A 1 110 ? 19.235 -4.982 -30.318 1.00 91.00 110 PHE A CA 1
ATOM 843 C C . PHE A 1 110 ? 20.385 -5.713 -31.023 1.00 91.00 110 PHE A C 1
ATOM 845 O O . PHE A 1 110 ? 20.481 -6.935 -30.955 1.00 91.00 110 PHE A O 1
ATOM 852 N N . GLY A 1 111 ? 21.250 -4.963 -31.712 1.00 86.38 111 GLY A N 1
ATOM 853 C CA . GLY A 1 111 ? 22.439 -5.506 -32.387 1.00 86.38 111 GLY A CA 1
ATOM 854 C C . GLY A 1 111 ? 23.641 -5.744 -31.461 1.00 86.38 111 GLY A C 1
ATOM 855 O O . GLY A 1 111 ? 24.687 -6.169 -31.936 1.00 86.38 111 GLY A O 1
ATOM 856 N N . GLY A 1 112 ? 23.499 -5.448 -30.168 1.00 87.62 112 GLY A N 1
ATOM 857 C CA . GLY A 1 112 ? 24.507 -5.618 -29.123 1.00 87.62 112 GLY A CA 1
ATOM 858 C C . GLY A 1 112 ? 23.840 -5.713 -27.750 1.00 87.62 112 GLY A C 1
ATOM 859 O O . GLY A 1 112 ? 22.624 -5.902 -27.683 1.00 87.62 112 GLY A O 1
ATOM 860 N N . ASP A 1 113 ? 24.622 -5.545 -26.684 1.00 87.69 113 ASP A N 1
ATOM 861 C CA . ASP A 1 113 ? 24.151 -5.620 -25.296 1.00 87.69 113 ASP A CA 1
ATOM 862 C C . ASP A 1 113 ? 23.851 -4.214 -24.755 1.00 87.69 113 ASP A C 1
ATOM 864 O O . ASP A 1 113 ? 24.769 -3.529 -24.291 1.00 87.69 113 ASP A O 1
ATOM 868 N N . PRO A 1 114 ? 22.595 -3.735 -24.826 1.00 91.56 114 PRO A N 1
ATOM 869 C CA . PRO A 1 114 ? 22.283 -2.390 -24.383 1.00 91.56 114 PRO A CA 1
ATOM 870 C C . PRO A 1 114 ? 22.387 -2.291 -22.857 1.00 91.56 114 PRO A C 1
ATOM 872 O O . PRO A 1 114 ? 22.008 -3.196 -22.103 1.00 91.56 114 PRO A O 1
ATOM 875 N N . THR A 1 115 ? 22.873 -1.151 -22.382 1.00 92.38 115 THR A N 1
ATOM 876 C CA . THR A 1 115 ? 22.998 -0.862 -20.956 1.00 92.38 115 THR A CA 1
ATOM 877 C C . THR A 1 115 ? 21.659 -0.400 -20.405 1.00 92.38 115 THR A C 1
ATOM 879 O O . THR A 1 115 ? 21.132 0.630 -20.821 1.00 92.38 115 THR A O 1
ATOM 882 N N . VAL A 1 116 ? 21.133 -1.137 -19.425 1.00 93.00 116 VAL A N 1
ATOM 883 C CA . VAL A 1 116 ? 19.925 -0.751 -18.683 1.00 93.00 116 VAL A CA 1
ATOM 884 C C . VAL A 1 116 ? 20.309 -0.165 -17.327 1.00 93.00 116 VAL A C 1
ATOM 886 O O . VAL A 1 116 ? 21.008 -0.819 -16.541 1.00 93.00 116 VAL A O 1
ATOM 889 N N . VAL A 1 117 ? 19.831 1.047 -17.046 1.00 91.88 117 VAL A N 1
ATOM 890 C CA . VAL A 1 117 ? 20.008 1.742 -15.763 1.00 91.88 117 VAL A CA 1
ATOM 891 C C . VAL A 1 117 ? 18.638 2.057 -15.188 1.00 91.88 117 VAL A C 1
ATOM 893 O O . VAL A 1 117 ? 17.829 2.707 -15.837 1.00 91.88 117 VAL A O 1
ATOM 896 N N . PHE A 1 118 ? 18.375 1.586 -13.973 1.00 90.88 118 PHE A N 1
ATOM 897 C CA . PHE A 1 118 ? 17.177 1.953 -13.229 1.00 90.88 118 PHE A CA 1
ATOM 898 C C . PHE A 1 118 ? 17.414 3.285 -12.516 1.00 90.88 118 PHE A C 1
ATOM 900 O O . PHE A 1 118 ? 18.335 3.368 -11.703 1.00 90.88 118 PHE A O 1
ATOM 907 N N . ASP A 1 119 ? 16.602 4.301 -12.807 1.00 91.62 119 ASP A N 1
ATOM 908 C CA . ASP A 1 119 ? 16.847 5.661 -12.318 1.00 91.62 119 ASP A CA 1
ATOM 909 C C . ASP A 1 119 ? 16.017 5.977 -11.071 1.00 91.62 119 ASP A C 1
ATOM 911 O O . ASP A 1 119 ? 16.540 6.493 -10.085 1.00 91.62 119 ASP A O 1
ATOM 915 N N . GLU A 1 120 ? 14.712 5.692 -11.106 1.00 92.06 120 GLU A N 1
ATOM 916 C CA . GLU A 1 120 ? 13.793 6.108 -10.047 1.00 92.06 120 GLU A CA 1
ATOM 917 C C . GLU A 1 120 ? 12.553 5.212 -9.979 1.00 92.06 120 GLU A C 1
ATOM 919 O O . GLU A 1 120 ? 11.937 4.889 -10.995 1.00 92.06 120 GLU A O 1
ATOM 924 N N . ALA A 1 121 ? 12.119 4.899 -8.757 1.00 92.69 121 ALA A N 1
ATOM 925 C CA . ALA A 1 121 ? 10.726 4.572 -8.498 1.00 92.69 121 ALA A CA 1
ATOM 926 C C . ALA A 1 121 ? 10.209 5.232 -7.228 1.00 92.69 121 ALA A C 1
ATOM 928 O O . ALA A 1 121 ? 10.921 5.386 -6.230 1.00 92.69 121 ALA A O 1
ATOM 929 N N . LYS A 1 122 ? 8.928 5.594 -7.265 1.00 93.38 122 LYS A N 1
ATOM 930 C CA . LYS A 1 122 ? 8.217 6.135 -6.109 1.00 93.38 122 LYS A CA 1
ATOM 931 C C . LYS A 1 122 ? 6.730 5.845 -6.191 1.00 93.38 122 LYS A C 1
ATOM 933 O O . LYS A 1 122 ? 6.137 5.885 -7.268 1.00 93.38 122 LYS A O 1
ATOM 938 N N . PHE A 1 123 ? 6.112 5.640 -5.036 1.00 92.56 123 PHE A N 1
ATOM 939 C CA . PHE A 1 123 ? 4.659 5.724 -4.947 1.00 92.56 123 PHE A CA 1
ATOM 940 C C . PHE A 1 123 ? 4.235 7.191 -4.898 1.00 92.56 123 PHE A C 1
ATOM 942 O O . PHE A 1 123 ? 4.706 7.945 -4.044 1.00 92.56 123 PHE A O 1
ATOM 949 N N . VAL A 1 124 ? 3.353 7.588 -5.809 1.00 91.69 124 VAL A N 1
ATOM 950 C CA . VAL A 1 124 ? 2.764 8.930 -5.893 1.00 91.69 124 VAL A CA 1
ATOM 951 C C . VAL A 1 124 ? 1.302 8.890 -5.464 1.00 91.69 124 VAL A C 1
ATOM 953 O O . VAL A 1 124 ? 0.661 7.836 -5.496 1.00 91.69 124 VAL A O 1
ATOM 956 N N . ASN A 1 125 ? 0.767 10.043 -5.053 1.00 88.81 125 ASN A N 1
ATOM 957 C CA . ASN A 1 125 ? -0.592 10.167 -4.512 1.00 88.81 125 ASN A CA 1
ATOM 958 C C . ASN A 1 125 ? -0.835 9.208 -3.331 1.00 88.81 125 ASN A C 1
ATOM 960 O O . ASN A 1 125 ? -1.895 8.593 -3.206 1.00 88.81 125 ASN A O 1
ATOM 964 N N . LEU A 1 126 ? 0.182 9.004 -2.491 1.00 88.81 126 LEU A N 1
ATOM 965 C CA . LEU A 1 126 ? 0.077 8.132 -1.328 1.00 88.81 126 LEU A CA 1
ATOM 966 C C . LEU A 1 126 ? -0.553 8.919 -0.177 1.00 88.81 126 LEU A C 1
ATOM 968 O O . LEU A 1 126 ? 0.069 9.843 0.354 1.00 88.81 126 LEU A O 1
ATOM 972 N N . GLN A 1 127 ? -1.783 8.564 0.187 1.00 88.75 127 GLN A N 1
ATOM 973 C CA . GLN A 1 127 ? -2.559 9.259 1.210 1.00 88.75 127 GLN A CA 1
ATOM 974 C C . GLN A 1 127 ? -1.916 9.092 2.600 1.00 88.75 127 GLN A C 1
ATOM 976 O O . GLN A 1 127 ? -1.608 7.980 3.037 1.00 88.75 127 GLN A O 1
ATOM 981 N N . GLN A 1 128 ? -1.709 10.219 3.280 1.00 89.69 128 GLN A N 1
ATOM 982 C CA . GLN A 1 128 ? -1.075 10.327 4.597 1.00 89.69 128 GLN A CA 1
ATOM 983 C C . GLN A 1 128 ? -2.089 10.485 5.731 1.00 89.69 128 GLN A C 1
ATOM 985 O O . GLN A 1 128 ? -1.728 10.291 6.892 1.00 89.69 128 GLN A O 1
ATOM 990 N N . ASN A 1 129 ? -3.344 10.806 5.404 1.00 90.25 129 ASN A N 1
ATOM 991 C CA . ASN A 1 129 ? -4.432 10.879 6.371 1.00 90.25 129 ASN A CA 1
ATOM 992 C C . ASN A 1 129 ? -5.367 9.671 6.260 1.00 90.25 129 ASN A C 1
ATOM 994 O O . ASN A 1 129 ? -5.708 9.236 5.166 1.00 90.25 129 ASN A O 1
ATOM 998 N N . GLY A 1 130 ? -5.844 9.168 7.391 1.00 90.00 130 GLY A N 1
ATOM 999 C CA . GLY A 1 130 ? -6.817 8.079 7.441 1.00 90.00 130 GLY A CA 1
ATOM 1000 C C . GLY A 1 130 ? -7.880 8.306 8.506 1.00 90.00 130 GLY A C 1
ATOM 1001 O O . GLY A 1 130 ? -7.930 9.361 9.142 1.00 90.00 130 GLY A O 1
ATOM 1002 N N . LYS A 1 131 ? -8.699 7.283 8.734 1.00 90.50 131 LYS A N 1
ATOM 1003 C CA . LYS A 1 131 ? -9.621 7.168 9.868 1.00 90.50 131 LYS A CA 1
ATOM 1004 C C . LYS A 1 131 ? -9.437 5.805 10.524 1.00 90.50 131 LYS A C 1
ATOM 1006 O O . LYS A 1 131 ? -9.137 4.836 9.837 1.00 90.50 131 LYS A O 1
ATOM 1011 N N . ILE A 1 132 ? -9.582 5.737 11.849 1.00 88.81 132 ILE A N 1
ATOM 1012 C CA . ILE A 1 132 ? -9.348 4.495 12.609 1.00 88.81 132 ILE A CA 1
ATOM 1013 C C . ILE A 1 132 ? -10.402 3.434 12.293 1.00 88.81 132 ILE A C 1
ATOM 1015 O O . ILE A 1 132 ? -10.054 2.260 12.198 1.00 88.81 132 ILE A O 1
ATOM 1019 N N . VAL A 1 133 ? -11.670 3.843 12.185 1.00 86.12 133 VAL A N 1
ATOM 1020 C CA . VAL A 1 133 ? -12.787 2.912 12.025 1.00 86.12 133 VAL A CA 1
ATOM 1021 C C . VAL A 1 133 ? -13.077 2.708 10.547 1.00 86.12 133 VAL A C 1
ATOM 1023 O O . VAL A 1 133 ? -12.638 1.717 9.981 1.00 86.12 133 VAL A O 1
ATOM 1026 N N . GLU A 1 134 ? -13.772 3.654 9.916 1.00 76.69 134 GLU A N 1
ATOM 1027 C CA . GLU A 1 134 ? -14.149 3.581 8.504 1.00 76.69 134 GLU A CA 1
ATOM 1028 C C . GLU A 1 134 ? -14.404 4.982 7.930 1.00 76.69 134 GLU A C 1
ATOM 1030 O O . GLU A 1 134 ? -14.720 5.936 8.653 1.00 76.69 134 GLU A O 1
ATOM 1035 N N . GLY A 1 135 ? -14.315 5.081 6.606 1.00 70.88 135 GLY A N 1
ATOM 1036 C CA . GLY A 1 135 ? -14.619 6.279 5.833 1.00 70.88 135 GLY A CA 1
ATOM 1037 C C . GLY A 1 135 ? -13.394 7.102 5.458 1.00 70.88 135 GLY A C 1
ATOM 1038 O O . GLY A 1 135 ? -12.266 6.829 5.871 1.00 70.88 135 GLY A O 1
ATOM 1039 N N . ASP A 1 136 ? -13.654 8.142 4.678 1.00 68.38 136 ASP A N 1
ATOM 1040 C CA . ASP A 1 136 ? -12.606 8.919 4.036 1.00 68.38 136 ASP A CA 1
ATOM 1041 C C . ASP A 1 136 ? -12.077 10.036 4.935 1.00 68.38 136 ASP A C 1
ATOM 1043 O O . ASP A 1 136 ? -12.797 10.626 5.753 1.00 68.38 136 ASP A O 1
ATOM 1047 N N . ALA A 1 137 ? -10.781 10.299 4.811 1.00 76.19 137 ALA A N 1
ATOM 1048 C CA . ALA A 1 137 ? -10.101 11.396 5.479 1.00 76.19 137 ALA A CA 1
ATOM 1049 C C . ALA A 1 137 ? -9.809 12.515 4.481 1.00 76.19 137 ALA A C 1
ATOM 1051 O O . ALA A 1 137 ? -9.738 12.283 3.274 1.00 76.19 137 ALA A O 1
ATOM 1052 N N . SER A 1 138 ? -9.573 13.728 4.988 1.00 77.25 138 SER A N 1
ATOM 1053 C CA . SER A 1 138 ? -9.169 14.835 4.117 1.00 77.25 138 SER A CA 1
ATOM 1054 C C . SER A 1 138 ? -7.918 14.476 3.310 1.00 77.25 138 SER A C 1
ATOM 1056 O O . SER A 1 138 ? -6.994 13.826 3.812 1.00 77.25 138 SER A O 1
ATOM 1058 N N . VAL A 1 139 ? -7.887 14.902 2.048 1.00 75.69 139 VAL A N 1
ATOM 1059 C CA . VAL A 1 139 ? -6.763 14.640 1.144 1.00 75.69 139 VAL A CA 1
ATOM 1060 C C . VAL A 1 139 ? -5.480 15.251 1.689 1.00 75.69 139 VAL A C 1
ATOM 1062 O O . VAL A 1 139 ? -5.382 16.463 1.865 1.00 75.69 139 VAL A O 1
ATOM 1065 N N . ASN A 1 140 ? -4.476 14.405 1.895 1.00 79.88 140 ASN A N 1
ATOM 1066 C CA . ASN A 1 140 ? -3.115 14.801 2.213 1.00 79.88 140 ASN A CA 1
ATOM 1067 C C . ASN A 1 140 ? -2.154 13.792 1.584 1.00 79.88 140 ASN A C 1
ATOM 1069 O O . ASN A 1 140 ? -1.843 12.755 2.164 1.00 79.88 140 ASN A O 1
ATOM 1073 N N . VAL A 1 141 ? -1.720 14.060 0.359 1.00 79.06 141 VAL A N 1
ATOM 1074 C CA . VAL A 1 141 ? -0.873 13.133 -0.393 1.00 79.06 141 VAL A CA 1
ATOM 1075 C C . VAL A 1 141 ? 0.593 13.524 -0.291 1.00 79.06 141 VAL A C 1
ATOM 1077 O O . VAL A 1 141 ? 0.939 14.700 -0.329 1.00 79.06 141 VAL A O 1
ATOM 1080 N N . LYS A 1 142 ? 1.471 12.524 -0.192 1.00 75.56 142 LYS A N 1
ATOM 1081 C CA . LYS A 1 142 ? 2.918 12.735 -0.302 1.00 75.56 142 LYS A CA 1
ATOM 1082 C C . LYS A 1 142 ? 3.306 12.929 -1.774 1.00 75.56 142 LYS A C 1
ATOM 1084 O O . LYS A 1 142 ? 2.881 12.133 -2.613 1.00 75.56 142 LYS A O 1
ATOM 1089 N N . ASP A 1 143 ? 4.183 13.897 -2.056 1.00 69.19 143 ASP A N 1
ATOM 1090 C CA . ASP A 1 143 ? 4.739 14.154 -3.403 1.00 69.19 143 ASP A CA 1
ATOM 1091 C C . ASP A 1 143 ? 5.458 12.926 -3.998 1.00 69.19 143 ASP A C 1
ATOM 1093 O O . ASP A 1 143 ? 5.516 12.738 -5.213 1.00 69.19 143 ASP A O 1
ATOM 1097 N N . GLY A 1 144 ? 5.980 12.050 -3.134 1.00 74.38 144 GLY A N 1
ATOM 1098 C CA . GLY A 1 144 ? 6.566 10.771 -3.513 1.00 74.38 144 GLY A CA 1
ATOM 1099 C C . GLY A 1 144 ? 7.117 9.981 -2.327 1.00 74.38 144 GLY A C 1
ATOM 1100 O O . GLY A 1 144 ? 7.843 10.515 -1.486 1.00 74.38 144 GLY A O 1
ATOM 1101 N N . ALA A 1 145 ? 6.808 8.688 -2.253 1.00 79.69 145 ALA A N 1
ATOM 1102 C CA . ALA A 1 145 ? 7.524 7.740 -1.403 1.00 79.69 145 ALA A CA 1
ATOM 1103 C C . ALA A 1 145 ? 8.596 7.031 -2.240 1.00 79.69 145 ALA A C 1
ATOM 1105 O O . ALA A 1 145 ? 8.308 6.026 -2.885 1.00 79.69 145 ALA A O 1
ATOM 1106 N N . PHE A 1 146 ? 9.802 7.605 -2.259 1.00 80.31 146 PHE A N 1
ATOM 1107 C CA . PHE A 1 146 ? 10.949 7.071 -2.995 1.00 80.31 146 PHE A CA 1
ATOM 1108 C C . PHE A 1 146 ? 11.343 5.687 -2.490 1.00 80.31 146 PHE A C 1
ATOM 1110 O O . PHE A 1 146 ? 11.446 5.457 -1.282 1.00 80.31 146 PHE A O 1
ATOM 1117 N N . LEU A 1 147 ? 11.574 4.791 -3.439 1.00 82.31 147 LEU A N 1
ATOM 1118 C CA . LEU A 1 147 ? 11.920 3.405 -3.196 1.00 82.31 147 LEU A CA 1
ATOM 1119 C C . LEU A 1 147 ? 13.415 3.239 -3.449 1.00 82.31 147 LEU A C 1
ATOM 1121 O O . LEU A 1 147 ? 13.914 3.516 -4.535 1.00 82.31 147 LEU A O 1
ATOM 1125 N N . ASN A 1 148 ? 14.135 2.862 -2.397 1.00 64.75 148 ASN A N 1
ATOM 1126 C CA . ASN A 1 148 ? 15.573 2.665 -2.428 1.00 64.75 148 ASN A CA 1
ATOM 1127 C C . ASN A 1 148 ? 15.871 1.258 -1.937 1.00 64.75 148 ASN A C 1
ATOM 1129 O O . ASN A 1 148 ? 15.367 0.879 -0.877 1.00 64.75 148 ASN A O 1
ATOM 1133 N N . ARG A 1 149 ? 16.811 0.611 -2.638 1.00 64.06 149 ARG A N 1
ATOM 1134 C CA . ARG A 1 149 ? 17.372 -0.740 -2.451 1.00 64.06 149 ARG A CA 1
ATOM 1135 C C . ARG A 1 149 ? 16.784 -1.712 -3.455 1.00 64.06 149 ARG A C 1
ATOM 1137 O O . ARG A 1 149 ? 15.589 -1.942 -3.484 1.00 64.06 149 ARG A O 1
ATOM 1144 N N . SER A 1 150 ? 17.656 -2.274 -4.270 1.00 65.00 150 SER A N 1
ATOM 1145 C CA . SER A 1 150 ? 17.313 -3.359 -5.164 1.00 65.00 150 SER A CA 1
ATOM 1146 C C . SER A 1 150 ? 18.510 -4.280 -5.307 1.00 65.00 150 SER A C 1
ATOM 1148 O O . SER A 1 150 ? 19.659 -3.836 -5.368 1.00 65.00 150 SER A O 1
ATOM 1150 N N . ASN A 1 151 ? 18.233 -5.577 -5.347 1.00 79.31 151 ASN A N 1
ATOM 1151 C CA . ASN A 1 151 ? 19.200 -6.558 -5.809 1.00 79.31 151 ASN A CA 1
ATOM 1152 C C . ASN A 1 151 ? 19.081 -6.617 -7.330 1.00 79.31 151 ASN A C 1
ATOM 1154 O O . ASN A 1 151 ? 17.987 -6.843 -7.846 1.00 79.31 151 ASN A O 1
ATOM 1158 N N . ARG A 1 152 ? 20.182 -6.389 -8.051 1.00 87.06 152 ARG A N 1
ATOM 1159 C CA . ARG A 1 152 ? 20.200 -6.443 -9.516 1.00 87.06 152 ARG A CA 1
ATOM 1160 C C . ARG A 1 152 ? 20.859 -7.729 -9.995 1.00 87.06 152 ARG A C 1
ATOM 1162 O O . ARG A 1 152 ? 22.007 -8.000 -9.651 1.00 87.06 152 ARG A O 1
ATOM 1169 N N . ILE A 1 153 ? 20.168 -8.454 -10.870 1.00 84.38 153 ILE A N 1
ATOM 1170 C CA . ILE A 1 153 ? 20.726 -9.566 -11.643 1.00 84.38 153 ILE A CA 1
ATOM 1171 C C . ILE A 1 153 ? 20.361 -9.332 -13.112 1.00 84.38 153 ILE A C 1
ATOM 1173 O O . ILE A 1 153 ? 19.199 -9.423 -13.497 1.00 84.38 153 ILE A O 1
ATOM 1177 N N . GLY A 1 154 ? 21.351 -8.989 -13.941 1.00 87.25 154 GLY A N 1
ATOM 1178 C CA . GLY A 1 154 ? 21.120 -8.648 -15.348 1.00 87.25 154 GLY A CA 1
ATOM 1179 C C . GLY A 1 154 ? 20.217 -7.418 -15.508 1.00 87.25 154 GLY A C 1
ATOM 1180 O O . GLY A 1 154 ? 20.577 -6.318 -15.081 1.00 87.25 154 GLY A O 1
ATOM 1181 N N . THR A 1 155 ? 19.053 -7.604 -16.129 1.00 89.38 155 THR A N 1
ATOM 1182 C CA . THR A 1 155 ? 18.010 -6.582 -16.350 1.00 89.38 155 THR A CA 1
ATOM 1183 C C . THR A 1 155 ? 16.793 -6.762 -15.437 1.00 89.38 155 THR A C 1
ATOM 1185 O O . THR A 1 155 ? 15.707 -6.259 -15.729 1.00 89.38 155 THR A O 1
ATOM 1188 N N . ARG A 1 156 ? 16.976 -7.495 -14.335 1.00 92.25 156 ARG A N 1
ATOM 1189 C CA . ARG A 1 156 ? 15.976 -7.742 -13.301 1.00 92.25 156 ARG A CA 1
ATOM 1190 C C . ARG A 1 156 ? 16.426 -7.143 -11.984 1.00 92.25 156 ARG A C 1
ATOM 1192 O O . ARG A 1 156 ? 17.570 -7.331 -11.559 1.00 92.25 156 ARG A O 1
ATOM 1199 N N . TRP A 1 157 ? 15.495 -6.469 -11.330 1.00 92.69 157 TRP A N 1
ATOM 1200 C CA . TRP A 1 157 ? 15.647 -5.933 -9.994 1.00 92.69 157 TRP A CA 1
ATOM 1201 C C . TRP A 1 157 ? 14.567 -6.496 -9.078 1.00 92.69 157 TRP A C 1
ATOM 1203 O O . TRP A 1 157 ? 13.398 -6.573 -9.458 1.00 92.69 157 TRP A O 1
ATOM 1213 N N . THR A 1 158 ? 14.957 -6.884 -7.869 1.00 91.75 158 THR A N 1
ATOM 1214 C CA . THR A 1 158 ? 14.036 -7.367 -6.833 1.00 91.75 158 THR A CA 1
ATOM 1215 C C . THR A 1 158 ? 14.167 -6.554 -5.555 1.00 91.75 158 THR A C 1
ATOM 1217 O O . THR A 1 158 ? 15.156 -5.844 -5.361 1.00 91.75 158 THR A O 1
ATOM 1220 N N . ASP A 1 159 ? 13.173 -6.694 -4.677 1.00 87.19 159 ASP A N 1
ATOM 1221 C CA . ASP A 1 159 ? 13.125 -6.062 -3.353 1.00 87.19 159 ASP A CA 1
ATOM 1222 C C . ASP A 1 159 ? 13.151 -4.527 -3.416 1.00 87.19 159 ASP A C 1
ATOM 1224 O O . ASP A 1 159 ? 13.739 -3.882 -2.552 1.00 87.19 159 ASP A O 1
ATOM 1228 N N . MET A 1 160 ? 12.500 -3.950 -4.435 1.00 89.56 160 MET A N 1
ATOM 1229 C CA . MET A 1 160 ? 12.602 -2.528 -4.795 1.00 89.56 160 MET A CA 1
ATOM 1230 C C . MET A 1 160 ? 12.174 -1.576 -3.676 1.00 89.56 160 MET A C 1
ATOM 1232 O O . MET A 1 160 ? 12.613 -0.428 -3.640 1.00 89.56 160 MET A O 1
ATOM 1236 N N . GLY A 1 161 ? 11.305 -2.028 -2.771 1.00 89.88 161 GLY A N 1
ATOM 1237 C CA . GLY A 1 161 ? 11.003 -1.337 -1.525 1.00 89.88 161 GLY A CA 1
ATOM 1238 C C . GLY A 1 161 ? 9.553 -1.475 -1.079 1.00 89.88 161 GLY A C 1
ATOM 1239 O O . GLY A 1 161 ? 8.691 -1.979 -1.799 1.00 89.88 161 GLY A O 1
ATOM 1240 N N . THR A 1 162 ? 9.289 -0.975 0.126 1.00 91.12 162 THR A N 1
ATOM 1241 C CA . THR A 1 162 ? 7.967 -0.980 0.758 1.00 91.12 162 THR A CA 1
ATOM 1242 C C . THR A 1 162 ? 7.559 0.439 1.132 1.00 91.12 162 THR A C 1
ATOM 1244 O O . THR A 1 162 ? 8.364 1.208 1.661 1.00 91.12 162 THR A O 1
ATOM 1247 N N . ALA A 1 163 ? 6.284 0.760 0.936 1.00 92.56 163 ALA A N 1
ATOM 1248 C CA . ALA A 1 163 ? 5.640 1.938 1.494 1.00 92.56 163 ALA A CA 1
ATOM 1249 C C . ALA A 1 163 ? 4.341 1.562 2.213 1.00 92.56 163 ALA A C 1
ATOM 1251 O O . ALA A 1 163 ? 3.755 0.505 1.982 1.00 92.56 163 ALA A O 1
ATOM 1252 N N . TYR A 1 164 ? 3.879 2.460 3.077 1.00 92.50 164 TYR A N 1
ATOM 1253 C CA . TYR A 1 164 ? 2.588 2.354 3.745 1.00 92.50 164 TYR A CA 1
ATOM 1254 C C . TYR A 1 164 ? 1.781 3.613 3.460 1.00 92.50 164 TYR A C 1
ATOM 1256 O O . TYR A 1 164 ? 2.332 4.715 3.463 1.00 92.50 164 TYR A O 1
ATOM 1264 N N . GLY A 1 165 ? 0.484 3.457 3.226 1.00 91.81 165 GLY A N 1
ATOM 1265 C CA . GLY A 1 165 ? -0.431 4.574 3.001 1.00 91.81 165 GLY A CA 1
ATOM 1266 C C . GLY A 1 165 ? -1.839 4.233 3.449 1.00 91.81 165 GLY A C 1
ATOM 1267 O O . GLY A 1 165 ? -2.202 3.062 3.537 1.00 91.81 165 GLY A O 1
ATOM 1268 N N . TYR A 1 166 ? -2.633 5.250 3.752 1.00 92.00 166 TYR A N 1
ATOM 1269 C CA . TYR A 1 166 ? -4.050 5.055 4.047 1.00 92.00 166 TYR A CA 1
ATOM 1270 C C . TYR A 1 166 ? -4.865 4.868 2.770 1.00 92.00 166 TYR A C 1
ATOM 1272 O O . TYR A 1 166 ? -4.349 5.025 1.662 1.00 92.00 166 TYR A O 1
ATOM 1280 N N . ALA A 1 167 ? -6.134 4.497 2.941 1.00 88.81 167 ALA A N 1
ATOM 1281 C CA . ALA A 1 167 ? -7.036 4.274 1.826 1.00 88.81 167 ALA A CA 1
ATOM 1282 C C . ALA A 1 167 ? -7.084 5.499 0.899 1.00 88.81 167 ALA A C 1
ATOM 1284 O O . ALA A 1 167 ? -7.149 6.641 1.357 1.00 88.81 167 ALA A O 1
ATOM 1285 N N . ASN A 1 168 ? -7.021 5.249 -0.405 1.00 83.69 168 ASN A N 1
ATOM 1286 C CA . ASN A 1 168 ? -7.122 6.285 -1.420 1.00 83.69 168 ASN A CA 1
ATOM 1287 C C . ASN A 1 168 ? -7.860 5.730 -2.636 1.00 83.69 168 ASN A C 1
ATOM 1289 O O . ASN A 1 168 ? -7.329 4.867 -3.343 1.00 83.69 168 ASN A O 1
ATOM 1293 N N . GLN A 1 169 ? -9.059 6.262 -2.870 1.00 72.69 169 GLN A N 1
ATOM 1294 C CA . GLN A 1 169 ? -9.904 5.931 -4.007 1.00 72.69 169 GLN A CA 1
ATOM 1295 C C . GLN A 1 169 ? -10.284 7.199 -4.787 1.00 72.69 169 GLN A C 1
ATOM 1297 O O . GLN A 1 169 ? -10.741 8.207 -4.241 1.00 72.69 169 GLN A O 1
ATOM 1302 N N . TYR A 1 170 ? -10.095 7.133 -6.102 1.00 67.06 170 TYR A N 1
ATOM 1303 C CA . TYR A 1 170 ? -10.492 8.148 -7.070 1.00 67.06 170 TYR A CA 1
ATOM 1304 C C . TYR A 1 170 ? -12.016 8.353 -7.053 1.00 67.06 170 TYR A C 1
ATOM 1306 O O . TYR A 1 170 ? -12.773 7.386 -7.004 1.00 67.06 170 TYR A O 1
ATOM 1314 N N . LYS A 1 171 ? -12.451 9.619 -7.152 1.00 60.75 171 LYS A N 1
ATOM 1315 C CA . LYS A 1 171 ? -13.850 10.118 -7.169 1.00 60.75 171 LYS A CA 1
ATOM 1316 C C . LYS A 1 171 ? -14.578 10.275 -5.830 1.00 60.75 171 LYS A C 1
ATOM 1318 O O . LYS A 1 171 ? -15.615 10.930 -5.846 1.00 60.75 171 LYS A O 1
ATOM 1323 N N . GLN A 1 172 ? -14.088 9.730 -4.717 1.00 57.72 172 GLN A N 1
ATOM 1324 C CA . GLN A 1 172 ? -14.723 9.972 -3.411 1.00 57.72 172 GLN A CA 1
ATOM 1325 C C . GLN A 1 172 ? -14.197 11.258 -2.779 1.00 57.72 172 GLN A C 1
ATOM 1327 O O . GLN A 1 172 ? -14.956 12.211 -2.674 1.00 57.72 172 GLN A O 1
ATOM 1332 N N . ASP A 1 173 ? -12.892 11.335 -2.510 1.00 52.25 173 ASP A N 1
ATOM 1333 C CA . ASP A 1 173 ? -12.267 12.563 -1.996 1.00 52.25 173 ASP A CA 1
ATOM 1334 C C . ASP A 1 173 ? -10.933 12.905 -2.671 1.00 52.25 173 ASP A C 1
ATOM 1336 O O . ASP A 1 173 ? -10.484 14.043 -2.587 1.00 52.25 173 ASP A O 1
ATOM 1340 N N . SER A 1 174 ? -10.307 11.978 -3.406 1.00 57.94 174 SER A N 1
ATOM 1341 C CA . SER A 1 174 ? -9.041 12.232 -4.100 1.00 57.94 174 SER A CA 1
ATOM 1342 C C . SER A 1 174 ? -9.218 12.562 -5.583 1.00 57.94 174 SER A C 1
ATOM 1344 O O . SER A 1 174 ? -9.987 11.923 -6.309 1.00 57.94 174 SER A O 1
ATOM 1346 N N . LYS A 1 175 ? -8.416 13.521 -6.067 1.00 63.69 175 LYS A N 1
ATOM 1347 C CA . LYS A 1 175 ? -8.291 13.838 -7.500 1.00 63.69 175 LYS A CA 1
ATOM 1348 C C . LYS A 1 175 ? -7.534 12.754 -8.278 1.00 63.69 175 LYS A C 1
ATOM 1350 O O . LYS A 1 175 ? -7.638 12.724 -9.501 1.00 63.69 175 LYS A O 1
ATOM 1355 N N . THR A 1 176 ? -6.784 11.881 -7.600 1.00 72.69 176 THR A N 1
ATOM 1356 C CA . THR A 1 176 ? -5.910 10.870 -8.218 1.00 72.69 176 THR A CA 1
ATOM 1357 C C . THR A 1 176 ? -5.755 9.615 -7.341 1.00 72.69 176 THR A C 1
ATOM 1359 O O . THR A 1 176 ? -5.568 9.694 -6.125 1.00 72.69 176 THR A O 1
ATOM 1362 N N . ASN A 1 177 ? -5.792 8.429 -7.958 1.00 81.69 177 ASN A N 1
ATOM 1363 C CA . ASN A 1 177 ? -5.452 7.172 -7.275 1.00 81.69 177 ASN A CA 1
ATOM 1364 C C . ASN A 1 177 ? -3.967 7.137 -6.883 1.00 81.69 177 ASN A C 1
ATOM 1366 O O . ASN A 1 177 ? -3.121 7.729 -7.566 1.00 81.69 177 ASN A O 1
ATOM 1370 N N . THR A 1 178 ? -3.645 6.384 -5.826 1.00 90.19 178 THR A N 1
ATOM 1371 C CA . THR A 1 178 ? -2.259 5.987 -5.547 1.00 90.19 178 THR A CA 1
ATOM 1372 C C . THR A 1 178 ? -1.698 5.218 -6.741 1.00 90.19 178 THR A C 1
ATOM 1374 O O . THR A 1 178 ? -2.369 4.362 -7.320 1.00 90.19 178 THR A O 1
ATOM 1377 N N . ALA A 1 179 ? -0.471 5.553 -7.127 1.00 92.00 179 ALA A N 1
ATOM 1378 C CA . ALA A 1 179 ? 0.172 5.010 -8.314 1.00 92.00 179 ALA A CA 1
ATOM 1379 C C . ALA A 1 179 ? 1.666 4.763 -8.079 1.00 92.00 179 ALA A C 1
ATOM 1381 O O . ALA A 1 179 ? 2.272 5.381 -7.205 1.00 92.00 179 ALA A O 1
ATOM 1382 N N . LEU A 1 180 ? 2.263 3.878 -8.875 1.00 94.06 180 LEU A N 1
ATOM 1383 C CA . LEU A 1 180 ? 3.704 3.644 -8.927 1.00 94.06 180 LEU A CA 1
ATOM 1384 C C . LEU A 1 180 ? 4.290 4.375 -10.138 1.00 94.06 180 LEU A C 1
ATOM 1386 O O . LEU A 1 180 ? 3.917 4.086 -11.271 1.00 94.06 180 LEU A O 1
ATOM 1390 N N . TYR A 1 181 ? 5.208 5.307 -9.907 1.00 94.31 181 TYR A N 1
ATOM 1391 C CA . TYR A 1 181 ? 6.038 5.903 -10.952 1.00 94.31 181 TYR A CA 1
ATOM 1392 C C . TYR A 1 181 ? 7.337 5.110 -11.085 1.00 94.31 181 TYR A C 1
ATOM 1394 O O . TYR A 1 181 ? 7.963 4.803 -10.068 1.00 94.31 181 TYR A O 1
ATOM 1402 N N . VAL A 1 182 ? 7.737 4.812 -12.322 1.00 94.31 182 VAL A N 1
ATOM 1403 C CA . VAL A 1 182 ? 9.009 4.158 -12.657 1.00 94.31 182 VAL A CA 1
ATOM 1404 C C . VAL A 1 182 ? 9.696 4.926 -13.779 1.00 94.31 182 VAL A C 1
ATOM 1406 O O . VAL A 1 182 ? 9.044 5.273 -14.765 1.00 94.31 182 VAL A O 1
ATOM 1409 N N . LYS A 1 183 ? 11.010 5.123 -13.648 1.00 94.69 183 LYS A N 1
ATOM 1410 C CA . LYS A 1 183 ? 11.895 5.702 -14.659 1.00 94.69 183 LYS A CA 1
ATOM 1411 C C . LYS A 1 183 ? 13.196 4.909 -14.765 1.00 94.69 183 LYS A C 1
ATOM 1413 O O . LYS A 1 183 ? 13.801 4.547 -13.755 1.00 94.69 183 LYS A O 1
ATOM 1418 N N . PHE A 1 184 ? 13.620 4.651 -15.994 1.00 94.12 184 PHE A N 1
ATOM 1419 C CA . PHE A 1 184 ? 14.865 3.961 -16.310 1.00 94.12 184 PHE A CA 1
ATOM 1420 C C . PHE A 1 184 ? 15.379 4.386 -17.691 1.00 94.12 184 PHE A C 1
ATOM 1422 O O . PHE A 1 184 ? 14.647 4.975 -18.493 1.00 94.12 184 PHE A O 1
ATOM 1429 N N . THR A 1 185 ? 16.626 4.039 -17.999 1.00 94.94 185 THR A N 1
ATOM 1430 C CA . THR A 1 185 ? 17.219 4.238 -19.322 1.00 94.94 185 THR A CA 1
ATOM 1431 C C . THR A 1 185 ? 17.699 2.936 -19.951 1.00 94.94 185 THR A C 1
ATOM 1433 O O . THR A 1 185 ? 18.114 2.003 -19.260 1.00 94.94 185 THR A O 1
ATOM 1436 N N . VAL A 1 186 ? 17.650 2.887 -21.284 1.00 94.38 186 VAL A N 1
ATOM 1437 C CA . VAL A 1 186 ? 18.290 1.859 -22.118 1.00 94.38 186 VAL A CA 1
ATOM 1438 C C . VAL A 1 186 ? 19.164 2.582 -23.141 1.00 94.38 186 VAL A C 1
ATOM 1440 O O . VAL A 1 186 ? 18.635 3.341 -23.952 1.00 94.38 186 VAL A O 1
ATOM 1443 N N . ASP A 1 187 ? 20.486 2.410 -23.066 1.00 92.06 187 ASP A N 1
ATOM 1444 C CA . ASP A 1 187 ? 21.479 3.141 -23.881 1.00 92.06 187 ASP A CA 1
ATOM 1445 C C . ASP A 1 187 ? 21.237 4.664 -23.924 1.00 92.06 187 ASP A C 1
ATOM 1447 O O . ASP A 1 187 ? 21.309 5.317 -24.964 1.00 92.06 187 ASP A O 1
ATOM 1451 N N . GLY A 1 188 ? 20.892 5.245 -22.770 1.00 90.31 188 GLY A N 1
ATOM 1452 C CA . GLY A 1 188 ? 20.635 6.681 -22.622 1.00 90.31 188 GLY A CA 1
ATO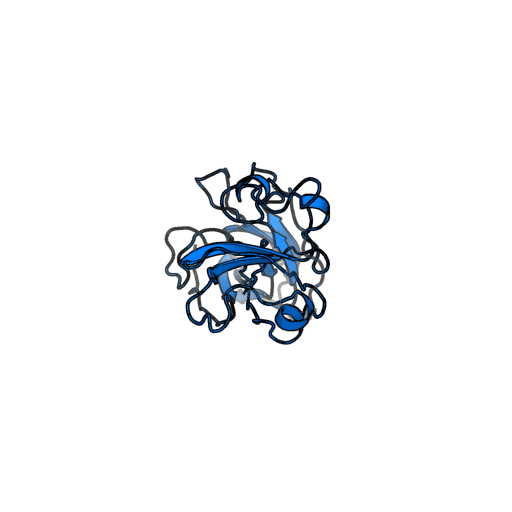M 1453 C C . GLY A 1 188 ? 19.255 7.155 -23.098 1.00 90.31 188 GLY A C 1
ATOM 1454 O O . GLY A 1 188 ? 18.888 8.299 -22.826 1.00 90.31 188 GLY A O 1
ATOM 1455 N N . ARG A 1 189 ? 18.444 6.303 -23.742 1.00 93.88 189 ARG A N 1
ATOM 1456 C CA . ARG A 1 189 ? 17.033 6.607 -24.028 1.00 93.88 189 ARG A CA 1
ATOM 1457 C C . ARG A 1 189 ? 16.199 6.415 -22.763 1.00 93.88 189 ARG A C 1
ATOM 1459 O O . ARG A 1 189 ? 16.215 5.336 -22.177 1.00 93.88 189 ARG A O 1
ATOM 1466 N N . ILE A 1 190 ? 15.456 7.448 -22.378 1.00 95.44 190 ILE A N 1
ATOM 1467 C CA . ILE A 1 190 ? 14.614 7.459 -21.175 1.00 95.44 190 ILE A CA 1
ATOM 1468 C C . ILE A 1 190 ? 13.277 6.763 -21.442 1.00 95.44 190 ILE A C 1
ATOM 1470 O O . ILE A 1 190 ? 12.634 6.998 -22.468 1.00 95.44 190 ILE A O 1
ATOM 1474 N N . PHE A 1 191 ? 12.854 5.952 -20.476 1.00 94.75 191 PHE A N 1
ATOM 1475 C CA . PHE A 1 191 ? 11.533 5.347 -20.387 1.00 94.75 191 PHE A CA 1
ATOM 1476 C C . PHE A 1 191 ? 10.951 5.646 -19.010 1.00 94.75 191 PHE A C 1
ATOM 1478 O O . PHE A 1 191 ? 11.584 5.386 -17.986 1.00 94.75 191 PHE A O 1
ATOM 1485 N N . GLU A 1 192 ? 9.740 6.191 -18.978 1.00 95.25 192 GLU A N 1
ATOM 1486 C CA . GLU A 1 192 ? 9.028 6.461 -17.735 1.00 95.25 192 GLU A CA 1
ATOM 1487 C C . GLU A 1 192 ? 7.528 6.222 -17.895 1.00 95.25 192 GLU A C 1
ATOM 1489 O O . GLU A 1 192 ? 6.960 6.462 -18.963 1.00 95.25 192 GLU A O 1
ATOM 1494 N N . LYS A 1 193 ? 6.881 5.725 -16.837 1.00 94.19 193 LYS A N 1
ATOM 1495 C CA . LYS A 1 193 ? 5.423 5.543 -16.786 1.00 94.19 193 LYS A CA 1
ATOM 1496 C C . LYS A 1 193 ? 4.934 5.565 -15.341 1.00 94.19 193 LYS A C 1
ATOM 1498 O O . LYS A 1 193 ? 5.636 5.141 -14.422 1.00 94.19 193 LYS A O 1
ATOM 1503 N N . THR A 1 194 ? 3.705 6.041 -15.165 1.00 93.00 194 THR A N 1
ATOM 1504 C CA . THR A 1 194 ? 2.975 6.015 -13.894 1.00 93.00 194 THR A CA 1
ATOM 1505 C C . THR A 1 194 ? 1.831 5.019 -14.001 1.00 93.00 194 THR A C 1
ATOM 1507 O O . THR A 1 194 ? 0.972 5.158 -14.870 1.00 93.00 194 THR A O 1
ATOM 1510 N N . TYR A 1 195 ? 1.797 4.040 -13.103 1.00 91.44 195 TYR A N 1
ATOM 1511 C CA . TYR A 1 195 ? 0.809 2.968 -13.093 1.00 91.44 195 TYR A CA 1
ATOM 1512 C C . TYR A 1 195 ? -0.162 3.134 -11.921 1.00 91.44 195 TYR A C 1
ATOM 1514 O O . TYR A 1 195 ? 0.284 3.087 -10.770 1.00 91.44 195 TYR A O 1
ATOM 1522 N N . PRO A 1 196 ? -1.472 3.321 -12.158 1.00 89.88 196 PRO A N 1
ATOM 1523 C CA . PRO A 1 196 ? -2.446 3.338 -11.074 1.00 89.88 196 PRO A CA 1
ATOM 1524 C C . PRO A 1 196 ? -2.496 1.968 -10.393 1.00 89.88 196 PRO A C 1
ATOM 1526 O O . PRO A 1 196 ? -2.480 0.935 -11.060 1.00 89.88 196 PRO A O 1
ATOM 1529 N N . ILE A 1 197 ? -2.573 1.955 -9.064 1.00 89.44 197 ILE A N 1
ATOM 1530 C CA . ILE A 1 197 ? -2.646 0.712 -8.291 1.00 89.44 197 ILE A CA 1
ATOM 1531 C C . ILE A 1 197 ? -4.113 0.349 -8.102 1.00 89.44 197 ILE A C 1
ATOM 1533 O O . ILE A 1 197 ? -4.897 1.171 -7.625 1.00 89.44 197 ILE A O 1
ATOM 1537 N N . ASN A 1 198 ? -4.468 -0.884 -8.472 1.00 87.38 198 ASN A N 1
ATOM 1538 C CA . ASN A 1 198 ? -5.833 -1.402 -8.392 1.00 87.38 198 ASN A CA 1
ATOM 1539 C C . ASN A 1 198 ? -6.897 -0.456 -9.007 1.00 87.38 198 ASN A C 1
ATOM 1541 O O . ASN A 1 198 ? -7.851 -0.066 -8.324 1.00 87.38 198 ASN A O 1
ATOM 1545 N N . PRO A 1 199 ? -6.736 -0.042 -10.281 1.00 85.81 199 PRO A N 1
ATOM 1546 C CA . PRO A 1 199 ? -7.672 0.859 -10.942 1.00 85.81 199 PRO A CA 1
ATOM 1547 C C . PRO A 1 199 ? -9.087 0.271 -11.054 1.00 85.81 199 PRO A C 1
ATOM 1549 O O . PRO A 1 199 ? -9.338 -0.920 -10.840 1.00 85.81 199 PRO A O 1
ATOM 1552 N N . ASP A 1 200 ? -10.025 1.146 -11.403 1.00 81.19 200 ASP A N 1
ATOM 1553 C CA . ASP A 1 200 ? -11.366 0.768 -11.840 1.00 81.19 200 ASP A CA 1
ATOM 1554 C C . ASP A 1 200 ? -11.277 0.028 -13.192 1.00 81.19 200 ASP A C 1
ATOM 1556 O O . ASP A 1 200 ? -10.338 0.242 -13.959 1.00 81.19 200 ASP A O 1
ATOM 1560 N N . ASN A 1 201 ? -12.288 -0.780 -13.526 1.00 78.94 201 ASN A N 1
ATOM 1561 C CA . ASN A 1 201 ? -12.448 -1.430 -14.841 1.00 78.94 201 ASN A CA 1
ATOM 1562 C C . ASN A 1 201 ? -11.378 -2.469 -15.214 1.00 78.94 201 ASN A C 1
ATOM 1564 O O . ASN A 1 201 ? -11.052 -2.642 -16.387 1.00 78.94 201 ASN A O 1
ATOM 1568 N N . ILE A 1 202 ? -10.870 -3.194 -14.224 1.00 80.94 202 ILE A N 1
ATOM 1569 C CA . ILE A 1 202 ? -10.060 -4.397 -14.428 1.00 80.94 202 ILE A CA 1
ATOM 1570 C C . ILE A 1 202 ? -10.765 -5.588 -13.786 1.00 80.94 202 ILE A C 1
ATOM 1572 O O . ILE A 1 202 ? -11.509 -5.423 -12.816 1.00 80.94 202 ILE A O 1
ATOM 1576 N N . ASN A 1 203 ? -10.501 -6.791 -14.289 1.00 80.00 203 ASN A N 1
ATOM 1577 C CA . ASN A 1 203 ? -10.915 -8.008 -13.599 1.00 80.00 203 ASN A CA 1
ATOM 1578 C C . ASN A 1 203 ? -10.065 -8.160 -12.337 1.00 80.00 203 ASN A C 1
ATOM 1580 O O . ASN A 1 203 ? -8.841 -8.133 -12.421 1.00 80.00 203 ASN A O 1
ATOM 1584 N N . LYS A 1 204 ? -10.696 -8.301 -11.173 1.00 77.19 204 LYS A N 1
ATOM 1585 C CA . LYS A 1 204 ? -10.006 -8.463 -9.890 1.00 77.19 204 LYS A CA 1
ATOM 1586 C C . LYS A 1 204 ? -10.854 -9.248 -8.905 1.00 77.19 204 LYS A C 1
ATOM 1588 O O . LYS A 1 204 ? -12.076 -9.156 -8.921 1.00 77.19 204 LYS A O 1
ATOM 1593 N N . GLU A 1 205 ? -10.182 -9.990 -8.034 1.00 80.06 205 GLU A N 1
ATOM 1594 C CA . GLU A 1 205 ? -10.812 -10.803 -6.986 1.00 80.06 205 GLU A CA 1
ATOM 1595 C C . GLU A 1 205 ? -11.164 -9.999 -5.722 1.00 80.06 205 GLU A C 1
ATOM 1597 O O . GLU A 1 205 ? -11.763 -10.534 -4.792 1.00 80.06 205 GLU A O 1
ATOM 1602 N N . VAL A 1 206 ? -10.801 -8.712 -5.673 1.00 79.81 206 VAL A N 1
ATOM 1603 C CA . VAL A 1 206 ? -11.111 -7.815 -4.552 1.00 79.81 206 VAL A CA 1
ATOM 1604 C C . VAL A 1 206 ? -12.229 -6.843 -4.899 1.00 79.81 206 VAL A C 1
ATOM 1606 O O . VAL A 1 206 ? -12.197 -6.173 -5.930 1.00 79.81 206 VAL A O 1
ATOM 1609 N N . ASP A 1 207 ? -13.190 -6.715 -3.988 1.00 84.81 207 ASP A N 1
ATOM 1610 C CA . ASP A 1 207 ? -14.346 -5.823 -4.124 1.00 84.81 207 ASP A CA 1
ATOM 1611 C C . ASP A 1 207 ? -14.034 -4.400 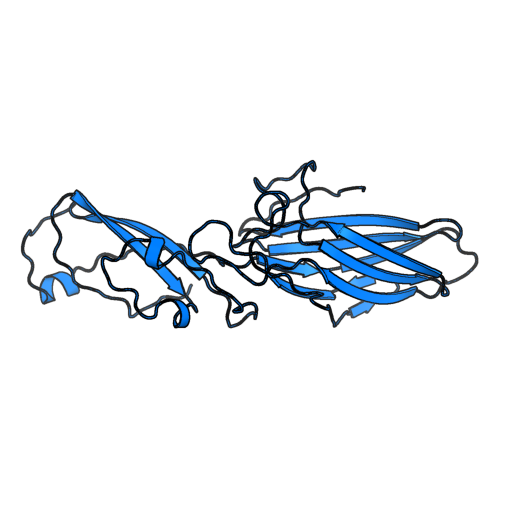-3.624 1.00 84.81 207 ASP A C 1
ATOM 1613 O O . ASP A 1 207 ? -14.651 -3.878 -2.695 1.00 84.81 207 ASP A O 1
ATOM 1617 N N . HIS A 1 208 ? -12.974 -3.794 -4.166 1.00 84.88 208 HIS A N 1
ATOM 1618 C CA . HIS A 1 208 ? -12.676 -2.371 -3.983 1.00 84.88 208 HIS A CA 1
ATOM 1619 C C . HIS A 1 208 ? -11.715 -1.853 -5.064 1.00 84.88 208 HIS A C 1
ATOM 1621 O O . HIS A 1 208 ? -10.966 -2.611 -5.688 1.00 84.88 208 HIS A O 1
ATOM 1627 N N . ASN A 1 209 ? -11.681 -0.532 -5.240 1.00 86.62 209 ASN A N 1
ATOM 1628 C CA . ASN A 1 209 ? -10.748 0.162 -6.127 1.00 86.62 209 ASN A CA 1
ATOM 1629 C C . ASN A 1 209 ? -9.716 0.954 -5.319 1.00 86.62 209 ASN A C 1
ATOM 1631 O O . ASN A 1 209 ? -9.921 1.221 -4.136 1.00 86.62 209 ASN A O 1
ATOM 1635 N N . GLY A 1 210 ? -8.603 1.314 -5.959 1.00 87.69 210 GLY A N 1
ATOM 1636 C CA . GLY A 1 210 ? -7.493 1.986 -5.295 1.00 87.69 210 GLY A CA 1
ATOM 1637 C C . GLY A 1 210 ? -6.894 1.135 -4.175 1.00 87.69 210 GLY A C 1
ATOM 1638 O O . GLY A 1 210 ? -7.037 -0.094 -4.151 1.00 87.69 210 GLY A O 1
ATOM 1639 N N . ILE A 1 211 ? -6.227 1.795 -3.230 1.00 87.75 211 ILE A N 1
ATOM 1640 C CA . ILE A 1 211 ? -5.685 1.118 -2.051 1.00 87.75 211 ILE A CA 1
ATOM 1641 C C . ILE A 1 211 ? -6.657 1.215 -0.876 1.00 87.75 211 ILE A C 1
ATOM 1643 O O . ILE A 1 211 ? -7.266 2.256 -0.644 1.00 87.75 211 ILE A O 1
ATOM 1647 N N . LYS A 1 212 ? -6.767 0.127 -0.115 1.00 88.62 212 LYS A N 1
ATOM 1648 C CA . LYS A 1 212 ? -7.613 -0.020 1.074 1.00 88.62 212 LYS A CA 1
ATOM 1649 C C . LYS A 1 212 ? -6.785 -0.511 2.259 1.00 88.62 212 LYS A C 1
ATOM 1651 O O . LYS A 1 212 ? -5.914 -1.365 2.097 1.00 88.62 212 LYS A O 1
ATOM 1656 N N . GLY A 1 213 ? -7.072 0.024 3.445 1.00 88.31 213 GLY A N 1
ATOM 1657 C CA . GLY A 1 213 ? -6.465 -0.417 4.701 1.00 88.31 213 GLY A CA 1
ATOM 1658 C C . GLY A 1 213 ? -6.668 -1.908 4.961 1.00 88.31 213 GLY A C 1
ATOM 1659 O O . GLY A 1 213 ? -7.717 -2.456 4.631 1.00 88.31 213 GLY A O 1
ATOM 1660 N N . GLY A 1 214 ? -5.657 -2.561 5.529 1.00 87.69 214 GLY A N 1
ATOM 1661 C CA . GLY A 1 214 ? -5.654 -4.005 5.781 1.00 87.69 214 GLY A CA 1
ATOM 1662 C C . GLY A 1 214 ? -4.883 -4.782 4.721 1.00 87.69 214 GLY A C 1
ATOM 1663 O O . GLY A 1 214 ? -4.172 -5.713 5.084 1.00 87.69 214 GLY A O 1
ATOM 1664 N N . TYR A 1 215 ? -4.900 -4.296 3.476 1.00 89.19 215 TYR A N 1
ATOM 1665 C CA . TYR A 1 215 ? -4.362 -4.981 2.306 1.00 89.19 215 TYR A CA 1
ATOM 1666 C C . TYR A 1 215 ? -2.863 -4.766 2.106 1.00 89.19 215 TYR A C 1
ATOM 1668 O O . TYR A 1 215 ? -2.329 -3.664 2.276 1.00 89.19 215 TYR A O 1
ATOM 1676 N N . LEU A 1 216 ? -2.197 -5.831 1.659 1.00 90.44 216 LEU A N 1
ATOM 1677 C CA . LEU A 1 216 ? -0.853 -5.800 1.085 1.00 90.44 216 LEU A CA 1
ATOM 1678 C C . LEU A 1 216 ? -0.955 -5.890 -0.437 1.00 90.44 216 LEU A C 1
ATOM 1680 O O . LEU A 1 216 ? -1.495 -6.872 -0.934 1.00 90.44 216 LEU A O 1
ATOM 1684 N N . TYR A 1 217 ? -0.395 -4.912 -1.148 1.00 91.50 217 TYR A N 1
ATOM 1685 C CA . TYR A 1 217 ? -0.269 -4.872 -2.607 1.00 91.50 217 TYR A CA 1
ATOM 1686 C C . TYR A 1 217 ? 1.164 -5.243 -2.997 1.00 91.50 217 TYR A C 1
ATOM 1688 O O . TYR A 1 217 ? 2.085 -4.476 -2.735 1.00 91.50 217 TYR A O 1
ATOM 1696 N N . ASP A 1 218 ? 1.353 -6.419 -3.587 1.00 91.88 218 ASP A N 1
ATOM 1697 C CA . ASP A 1 218 ? 2.635 -6.919 -4.096 1.00 91.88 218 ASP A CA 1
ATOM 1698 C C . ASP A 1 218 ? 2.717 -6.612 -5.592 1.00 91.88 218 ASP A C 1
ATOM 1700 O O . ASP A 1 218 ? 1.938 -7.162 -6.364 1.00 91.88 218 ASP A O 1
ATOM 1704 N N . ILE A 1 219 ? 3.597 -5.695 -5.984 1.00 92.38 219 ILE A N 1
ATOM 1705 C CA . ILE A 1 219 ? 3.589 -5.030 -7.288 1.00 92.38 219 ILE A CA 1
ATOM 1706 C C . ILE A 1 219 ? 4.831 -5.420 -8.079 1.00 92.38 219 ILE A C 1
ATOM 1708 O O . ILE A 1 219 ? 5.956 -5.326 -7.581 1.00 92.38 219 ILE A O 1
ATOM 1712 N N . LYS A 1 220 ? 4.626 -5.792 -9.341 1.00 93.44 220 LYS A N 1
ATOM 1713 C CA . LYS A 1 220 ? 5.677 -6.148 -10.291 1.00 93.44 220 LYS A CA 1
ATOM 1714 C C . LYS A 1 220 ? 5.463 -5.405 -11.596 1.00 93.44 220 LYS A C 1
ATOM 1716 O O . LYS A 1 220 ? 4.338 -5.286 -12.068 1.00 93.44 220 LYS A O 1
ATOM 1721 N N . VAL A 1 221 ? 6.542 -4.907 -12.182 1.00 93.69 221 VAL A N 1
ATOM 1722 C CA . VAL A 1 221 ? 6.497 -4.185 -13.455 1.00 93.69 221 VAL A CA 1
ATOM 1723 C C . VAL A 1 221 ? 7.443 -4.862 -14.432 1.00 93.69 221 VAL A C 1
ATOM 1725 O O . VAL A 1 221 ? 8.610 -5.089 -14.112 1.00 93.69 221 VAL A O 1
ATOM 1728 N N . HIS A 1 222 ? 6.943 -5.150 -15.627 1.00 95.19 222 HIS A N 1
ATOM 1729 C CA . HIS A 1 222 ? 7.719 -5.728 -16.710 1.00 95.19 222 HIS A CA 1
ATOM 1730 C C . HIS A 1 222 ? 7.705 -4.798 -17.920 1.00 95.19 222 HIS A C 1
ATOM 1732 O O . HIS A 1 222 ? 6.651 -4.331 -18.337 1.00 95.19 222 HIS A O 1
ATOM 1738 N N . TRP A 1 223 ? 8.866 -4.553 -18.517 1.00 95.25 223 TRP A N 1
ATOM 1739 C CA . TRP A 1 223 ? 8.986 -3.831 -19.780 1.00 95.25 223 TRP A CA 1
ATOM 1740 C C . TRP A 1 223 ? 9.577 -4.722 -20.859 1.00 95.25 223 TRP A C 1
ATOM 1742 O O . TRP A 1 223 ? 10.566 -5.409 -20.633 1.00 95.25 223 TRP A O 1
ATOM 1752 N N . THR A 1 224 ? 9.028 -4.648 -22.068 1.00 94.94 224 THR A N 1
ATOM 1753 C CA . THR A 1 224 ? 9.676 -5.154 -23.280 1.00 94.94 224 THR A CA 1
ATOM 1754 C C . THR A 1 224 ? 10.132 -3.972 -24.123 1.00 94.94 224 THR A C 1
ATOM 1756 O O . THR A 1 224 ? 9.317 -3.192 -24.608 1.00 94.94 224 THR A O 1
ATOM 1759 N N . ILE A 1 225 ? 11.442 -3.849 -24.327 1.00 93.56 225 ILE A N 1
ATOM 1760 C CA . ILE A 1 225 ? 12.058 -2.760 -25.082 1.00 93.56 225 ILE A CA 1
ATOM 1761 C C . ILE A 1 225 ? 12.691 -3.296 -26.363 1.00 93.56 225 ILE A C 1
ATOM 1763 O O . ILE A 1 225 ? 13.367 -4.325 -26.377 1.00 93.56 225 ILE A O 1
ATOM 1767 N N . THR A 1 226 ? 12.501 -2.547 -27.443 1.00 90.94 226 THR A N 1
ATOM 1768 C CA . THR A 1 226 ? 13.189 -2.704 -28.726 1.00 90.94 226 THR A CA 1
ATOM 1769 C C . THR A 1 226 ? 13.909 -1.400 -29.081 1.00 90.94 226 THR A C 1
ATOM 1771 O O . THR A 1 226 ? 13.614 -0.355 -28.492 1.00 90.94 226 THR A O 1
ATOM 1774 N N . PRO A 1 227 ? 14.785 -1.386 -30.102 1.00 87.25 227 PRO A N 1
ATOM 1775 C CA . PRO A 1 227 ? 15.386 -0.136 -30.568 1.00 87.25 227 PRO A CA 1
ATOM 1776 C C . PRO A 1 227 ? 14.360 0.924 -31.008 1.00 87.25 227 PRO A C 1
ATOM 1778 O O . PRO A 1 227 ? 14.634 2.121 -30.949 1.00 87.25 227 PRO A O 1
ATOM 1781 N N . LYS A 1 228 ? 13.165 0.506 -31.451 1.00 85.94 228 LYS A N 1
ATOM 1782 C CA . LYS A 1 228 ? 12.143 1.404 -32.014 1.00 85.94 228 LYS A CA 1
ATOM 1783 C C . LYS A 1 228 ? 11.113 1.830 -30.969 1.00 85.94 228 LYS A C 1
ATOM 1785 O O . LYS A 1 228 ? 10.833 3.018 -30.826 1.00 85.94 228 LYS A O 1
ATOM 1790 N N . TRP A 1 229 ? 10.600 0.891 -30.189 1.00 84.88 229 TRP A N 1
ATOM 1791 C CA . TRP A 1 229 ? 9.505 1.107 -29.241 1.00 84.88 229 TRP A CA 1
ATOM 1792 C C . TRP A 1 229 ? 9.735 0.352 -27.930 1.00 84.88 229 TRP A C 1
ATOM 1794 O O . TRP A 1 229 ? 10.529 -0.587 -27.881 1.00 84.88 229 TRP A O 1
ATOM 1804 N N . GLY A 1 230 ? 9.028 0.767 -26.882 1.00 74.69 230 GLY A N 1
ATOM 1805 C CA . GLY A 1 230 ? 8.957 0.067 -25.604 1.00 74.69 230 GLY A CA 1
ATOM 1806 C C . GLY A 1 230 ? 7.504 -0.113 -25.193 1.00 74.69 230 GLY A C 1
ATOM 1807 O O . GLY A 1 230 ? 6.688 0.765 -25.463 1.00 74.69 230 GLY A O 1
ATOM 1808 N N . ASP A 1 231 ? 7.206 -1.249 -24.582 1.00 83.88 231 ASP A N 1
ATOM 1809 C CA . ASP A 1 231 ? 5.898 -1.590 -24.032 1.00 83.88 231 ASP A CA 1
ATOM 1810 C C . ASP A 1 231 ? 6.067 -2.127 -22.607 1.00 83.88 231 ASP A C 1
ATOM 1812 O O . ASP A 1 231 ? 7.162 -2.551 -22.221 1.00 83.88 231 ASP A O 1
ATOM 1816 N N . SER A 1 232 ? 5.003 -2.080 -21.816 1.00 81.00 232 SER A N 1
ATOM 1817 C CA . SER A 1 232 ? 5.047 -2.338 -20.383 1.00 81.00 232 SER A CA 1
ATOM 1818 C C . SER A 1 232 ? 3.782 -3.008 -19.873 1.00 81.00 232 SER A C 1
ATOM 1820 O O . SER A 1 232 ? 2.683 -2.556 -20.199 1.00 81.00 232 SER A O 1
ATOM 1822 N N . THR A 1 233 ? 3.932 -3.947 -18.950 1.00 79.81 233 THR A N 1
ATOM 1823 C CA . THR A 1 233 ? 2.833 -4.486 -18.150 1.00 79.81 233 THR A CA 1
ATOM 1824 C C . THR A 1 233 ? 3.101 -4.273 -16.664 1.00 79.81 233 THR A C 1
ATOM 1826 O O . THR A 1 233 ? 4.248 -4.183 -16.209 1.00 79.81 233 THR A O 1
ATOM 1829 N N . ILE A 1 234 ? 2.021 -4.122 -15.899 1.00 82.12 234 ILE A N 1
ATOM 1830 C CA . ILE A 1 234 ? 2.066 -4.094 -14.440 1.00 82.12 234 ILE A CA 1
ATOM 1831 C C . ILE A 1 234 ? 1.163 -5.194 -13.897 1.00 82.12 234 ILE A C 1
ATOM 1833 O O . ILE A 1 234 ? 0.013 -5.350 -14.309 1.00 82.12 234 ILE A O 1
ATOM 1837 N N . GLU A 1 235 ? 1.690 -5.923 -12.927 1.00 81.44 235 GLU A N 1
ATOM 1838 C CA . GLU A 1 235 ? 0.961 -6.895 -12.132 1.00 81.44 235 GLU A CA 1
ATOM 1839 C C . GLU A 1 235 ? 0.928 -6.411 -10.686 1.00 81.44 235 GLU A C 1
ATOM 1841 O O . GLU A 1 235 ? 1.918 -5.898 -10.156 1.00 81.44 235 GLU A O 1
ATOM 1846 N N . PHE A 1 236 ? -0.200 -6.594 -10.014 1.00 74.50 236 PHE A N 1
ATOM 1847 C CA . PHE A 1 236 ? -0.284 -6.383 -8.576 1.00 74.50 236 PHE A CA 1
ATOM 1848 C C . PHE A 1 236 ? -1.155 -7.458 -7.953 1.00 74.50 236 PHE A C 1
ATOM 1850 O O . PHE A 1 236 ? -2.192 -7.805 -8.491 1.00 74.50 236 PHE A O 1
ATOM 1857 N N . TYR A 1 237 ? -0.753 -7.970 -6.798 1.00 71.69 237 TYR A N 1
ATOM 1858 C CA . TYR A 1 237 ? -1.482 -9.003 -6.069 1.00 71.69 237 TYR A CA 1
ATOM 1859 C C . TYR A 1 237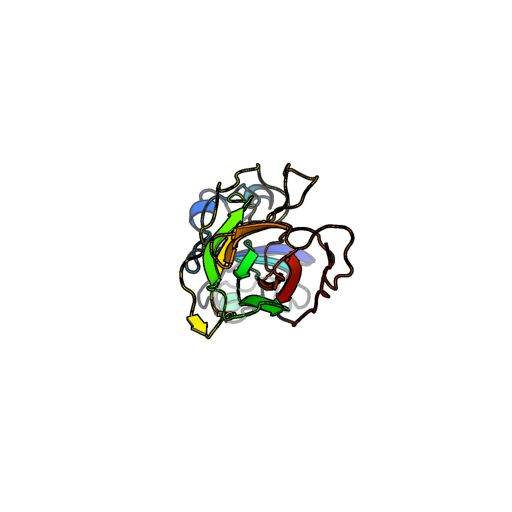 ? -1.891 -8.453 -4.716 1.00 71.69 237 TYR A C 1
ATOM 1861 O O . TYR A 1 237 ? -1.113 -7.742 -4.080 1.00 71.69 237 TYR A O 1
ATOM 1869 N N . THR A 1 238 ? -3.086 -8.808 -4.249 1.00 64.75 238 THR A N 1
ATOM 1870 C CA . THR A 1 238 ? -3.520 -8.438 -2.903 1.00 64.75 238 THR A CA 1
ATOM 1871 C C . THR A 1 238 ? -3.435 -9.641 -1.974 1.00 64.75 238 THR A C 1
ATOM 1873 O O . THR A 1 238 ? -3.898 -10.735 -2.294 1.00 64.75 238 THR A O 1
ATOM 1876 N N . ARG A 1 239 ? -2.796 -9.472 -0.816 1.00 59.66 239 ARG A N 1
ATOM 1877 C CA . ARG A 1 239 ? -2.677 -10.536 0.191 1.00 59.66 239 ARG A CA 1
ATOM 1878 C C . ARG A 1 239 ? -3.373 -10.110 1.470 1.00 59.66 239 ARG A C 1
ATOM 1880 O O . ARG A 1 239 ? -2.719 -9.655 2.404 1.00 59.66 239 ARG A O 1
ATOM 1887 N N . ASP A 1 240 ? -4.685 -10.288 1.516 1.00 49.12 240 ASP A N 1
ATOM 1888 C CA . ASP A 1 240 ? -5.466 -10.106 2.741 1.00 49.12 240 ASP A CA 1
ATOM 1889 C C . ASP A 1 240 ? -5.648 -11.465 3.428 1.00 49.12 240 ASP A C 1
ATOM 1891 O O . ASP A 1 240 ? -6.699 -12.092 3.390 1.00 49.12 240 ASP A O 1
ATOM 1895 N N . TRP A 1 241 ? -4.549 -11.979 3.996 1.00 38.31 241 TRP A N 1
ATOM 1896 C CA . TRP A 1 241 ? -4.447 -13.244 4.752 1.00 38.31 241 TRP A CA 1
ATOM 1897 C C . TRP A 1 241 ? -4.866 -14.554 4.041 1.00 38.31 241 TRP A C 1
ATOM 1899 O O . TRP A 1 241 ? -4.595 -15.637 4.561 1.00 38.31 241 TRP A O 1
ATOM 1909 N N . VAL A 1 242 ? -5.410 -14.466 2.830 1.00 34.69 242 VAL A N 1
ATOM 1910 C CA . VAL A 1 242 ? -5.497 -15.496 1.789 1.00 34.69 242 VAL A CA 1
ATOM 1911 C C . VAL A 1 242 ? -4.961 -14.848 0.508 1.00 34.69 242 VAL A C 1
ATOM 1913 O O . VAL A 1 242 ? -5.177 -13.660 0.267 1.00 34.69 242 VAL A O 1
ATOM 1916 N N . HIS A 1 243 ? -4.163 -15.584 -0.263 1.00 36.62 243 HIS A N 1
ATOM 1917 C CA . HIS A 1 243 ? -3.634 -15.093 -1.533 1.00 36.62 243 HIS A CA 1
ATOM 1918 C C . HIS A 1 243 ? -4.786 -14.951 -2.534 1.00 36.62 243 HIS A C 1
ATOM 1920 O O . HIS A 1 243 ? -5.356 -15.969 -2.913 1.00 36.62 243 HIS A O 1
ATOM 1926 N N . ASN A 1 244 ? -5.093 -13.722 -2.954 1.00 45.78 244 ASN A N 1
ATOM 1927 C CA . ASN A 1 244 ? -6.033 -13.452 -4.040 1.00 45.78 244 ASN A CA 1
ATOM 1928 C C . ASN A 1 244 ? -5.237 -12.908 -5.238 1.00 45.78 244 ASN A C 1
ATOM 1930 O O . ASN A 1 244 ? -4.404 -12.001 -5.099 1.00 45.78 244 ASN A O 1
ATOM 1934 N N . THR A 1 245 ? -5.440 -13.500 -6.411 1.00 41.00 245 THR A N 1
ATOM 1935 C CA . THR A 1 245 ? -4.754 -13.119 -7.648 1.00 41.00 245 THR A CA 1
ATOM 1936 C C . THR A 1 245 ? -5.538 -11.991 -8.321 1.00 41.00 245 THR A C 1
ATOM 1938 O O . THR A 1 245 ? -6.734 -12.114 -8.561 1.00 41.00 245 THR A O 1
ATOM 1941 N N . ILE A 1 246 ? -4.886 -10.874 -8.651 1.00 45.53 246 ILE A N 1
ATOM 1942 C CA . ILE A 1 246 ? -5.455 -9.908 -9.600 1.00 45.53 246 ILE A CA 1
ATOM 1943 C C . ILE A 1 246 ? -4.699 -10.109 -10.920 1.00 45.53 246 ILE A C 1
ATOM 1945 O O . ILE A 1 246 ? -3.468 -10.066 -10.905 1.00 45.53 246 ILE A O 1
ATOM 1949 N N . PRO A 1 247 ? -5.389 -10.420 -12.031 1.00 41.94 247 PRO A N 1
ATOM 1950 C CA . PRO A 1 247 ? -4.749 -10.708 -13.308 1.00 41.94 247 PRO A CA 1
ATOM 1951 C C . PRO A 1 247 ? -4.003 -9.499 -13.885 1.00 41.94 247 PRO A C 1
ATOM 1953 O O . PRO A 1 247 ? -4.298 -8.345 -13.574 1.00 41.94 247 PRO A O 1
ATOM 1956 N N . GLU A 1 248 ? -3.040 -9.803 -14.754 1.00 37.75 248 GLU A N 1
ATOM 1957 C CA . GLU A 1 248 ? -2.224 -8.847 -15.504 1.00 37.75 248 GLU A CA 1
ATOM 1958 C C . GLU A 1 248 ? -3.096 -7.823 -16.249 1.00 37.75 248 GLU A C 1
ATOM 1960 O O . GLU A 1 248 ? -4.053 -8.183 -16.942 1.00 37.75 248 GLU A O 1
ATOM 1965 N N . VAL A 1 249 ? -2.758 -6.535 -16.115 1.00 39.41 249 VAL A N 1
ATOM 1966 C CA . VAL A 1 249 ? -3.441 -5.456 -16.836 1.00 39.41 249 VAL A CA 1
ATOM 1967 C C . VAL A 1 249 ? -2.501 -4.907 -17.903 1.00 39.41 249 VAL A C 1
ATOM 1969 O O . VAL A 1 249 ? -1.476 -4.295 -17.597 1.00 39.41 249 VAL A O 1
ATOM 1972 N N . VAL A 1 250 ? -2.877 -5.099 -19.167 1.00 41.94 250 VAL A N 1
ATOM 1973 C CA . VAL A 1 250 ? -2.258 -4.415 -20.308 1.00 41.94 250 VAL A CA 1
ATOM 1974 C C . VAL A 1 250 ? -2.939 -3.048 -20.440 1.00 41.94 250 VAL A C 1
ATOM 1976 O O . VAL A 1 250 ? -4.135 -2.990 -20.730 1.00 41.94 250 VAL A O 1
ATOM 1979 N N . LEU A 1 251 ? -2.202 -1.965 -20.161 1.00 40.34 251 LEU A N 1
ATOM 1980 C CA . LEU A 1 251 ? -2.665 -0.570 -20.271 1.00 40.34 251 LEU A CA 1
ATOM 1981 C C . LEU A 1 251 ? -1.870 0.204 -21.319 1.00 40.34 251 LEU A C 1
ATOM 1983 O O . LEU A 1 251 ? -0.652 0.417 -21.081 1.00 40.34 251 LEU A O 1
#

pLDDT: mean 81.31, std 14.04, range [34.69, 95.44]

Secondary structure (DSSP, 8-state):
----TT--------TT-EEEEEEEES-GGG-TTPPTT--HHHH--EEE---STTT--EEEEEEEE--SS-S-SS--HHHHHHTPPP-----EESSEEEEEEEEEEEE-S-SS-PPEEEEEEEEESEE-EEESSSS-----EES-EE----EEETTEEEEEEEEEE--B-BTTTBSS--EEEEEEEETTEEEEEEEESS-SSS--SSS-SSB-TT-EEEEEEEEEE-SS-EEEEEEEEEEESEEE----EE-

Foldseek 3Di:
DPPPVPPDDDDQDDAQDKDKDKDKDLCVVLCPPPDPPDDCVSQFDKDFDLWDPVRFMKIWMDMDTPDPDDPDNDDDPVRDVVVDDDDDTDIFTQKEKEWAFKEAEAEPDDPDQWDKFWDWKWWWQFARMTTRPDDDDARDIDRTDTFDDWDDDRRMTGRRDMTIGGFDDPPPHDVDATWMWTWMDTNNHIDIDIGHDQDPPFDFPDPDGGDHTRKYKHKYKYKYDYPVDIAIKIAIWIPNVHTTGGDIDRD

Sequence (251 aa):
SITLKDLKFVTKYKTNRTLEAHVVINGNQFLKNINIGDAQSALNQQISGCLSADQLIKYGSTRIVFGKDITNSYPSPSVAENNSTTILVKVSHVAARLDFSQFDVTLKGFGGDPTVVFDEAKFVNLQQNGKIVEGDASVNVKDGAFLNRSNRIGTRWTDMGTAYGYANQYKQDSKTNTALYVKFTVDGRIFEKTYPINPDNINKEVDHNGIKGGYLYDIKVHWTITPKWGDSTIEFYTRDWVHNTIPEVVL

Organism: Bacteroides ovatus (NCBI:txid28116)

Radius of gyration: 23.95 Å; chains: 1; bounding box: 54×34×76 Å